Protein AF-A0A090TH23-F1 (afdb_monomer)

pLDDT: mean 75.96, std 15.36, range [31.02, 95.5]

Radius of gyration: 25.18 Å; Cα contacts (8 Å, |Δi|>4): 62; chains: 1; bounding box: 43×57×83 Å

Secondary structure (DSSP, 8-state):
--HHHHHHHHHHHH-SSHHHHHHHHHHHS-HHHHHHHHHHIIIIIIHHHHHHHHHHHHTTS--HHHHHHHHH-HHHHHHHHHHHHHHHHHHHHHHHHHHHHHHHHHHHHHH-----HHHHHHHHHHHHHHHHHTTHHHHHHHHHHHHHHHHHHHHHHHHHHHHHHHHHHHHHHHHHHS----

Mean predicted aligned error: 13.99 Å

Structure (mmCIF, N/CA/C/O backbone):
data_AF-A0A090TH23-F1
#
_entry.id   AF-A0A090TH23-F1
#
loop_
_atom_site.group_PDB
_atom_site.id
_atom_site.type_symbol
_atom_site.label_atom_id
_atom_site.label_alt_id
_atom_site.label_comp_id
_atom_site.label_asym_id
_atom_site.label_entity_id
_atom_site.label_seq_id
_atom_site.pdbx_PDB_ins_code
_atom_site.Cartn_x
_atom_site.Cartn_y
_atom_site.Cartn_z
_atom_site.occupancy
_atom_site.B_iso_or_equiv
_atom_site.auth_seq_id
_atom_site.auth_comp_id
_atom_site.auth_asym_id
_atom_site.auth_atom_id
_atom_site.pdbx_PDB_model_num
ATOM 1 N N . MET A 1 1 ? -20.083 17.240 3.457 1.00 60.38 1 MET A N 1
ATOM 2 C CA . MET A 1 1 ? -19.482 16.811 2.169 1.00 60.38 1 MET A CA 1
ATOM 3 C C . MET A 1 1 ? -20.478 15.935 1.423 1.00 60.38 1 MET A C 1
ATOM 5 O O . MET A 1 1 ? -21.199 15.198 2.075 1.00 60.38 1 MET A O 1
ATOM 9 N N . SER A 1 2 ? -20.534 16.001 0.088 1.00 85.69 2 SER A N 1
ATOM 10 C CA . SER A 1 2 ? -21.378 15.084 -0.699 1.00 85.69 2 SER A CA 1
ATOM 11 C C . SER A 1 2 ? -20.897 13.641 -0.528 1.00 85.69 2 SER A C 1
ATOM 13 O O . SER A 1 2 ? -19.706 13.377 -0.691 1.00 85.69 2 SER A O 1
ATOM 15 N N . THR A 1 3 ? -21.820 12.717 -0.259 1.00 84.50 3 THR A N 1
ATOM 16 C CA . THR A 1 3 ? -21.566 11.282 -0.048 1.00 84.50 3 THR A CA 1
ATOM 17 C C . THR A 1 3 ? -20.720 10.665 -1.167 1.00 84.50 3 THR A C 1
ATOM 19 O O . THR A 1 3 ? -19.812 9.884 -0.907 1.00 84.50 3 THR A O 1
ATOM 22 N N . LYS A 1 4 ? -20.920 11.103 -2.417 1.00 83.19 4 LYS A N 1
ATOM 23 C CA . LYS A 1 4 ? -20.149 10.634 -3.582 1.00 83.19 4 LYS A CA 1
ATOM 24 C C . LYS A 1 4 ? -18.662 11.000 -3.511 1.00 83.19 4 LYS A C 1
ATOM 26 O O . LYS A 1 4 ? -17.822 10.207 -3.916 1.00 83.19 4 LYS A O 1
ATOM 31 N N . LYS A 1 5 ? -18.322 12.181 -2.977 1.00 79.94 5 LYS A N 1
ATOM 32 C CA . LYS A 1 5 ? -16.919 12.598 -2.808 1.00 79.94 5 LYS A CA 1
ATOM 33 C C . LYS A 1 5 ? -16.219 11.782 -1.720 1.00 79.94 5 LYS A C 1
ATOM 35 O O . LYS A 1 5 ? -15.045 11.482 -1.871 1.00 79.94 5 LYS A O 1
ATOM 40 N N . VAL A 1 6 ? -16.939 11.399 -0.662 1.00 84.75 6 VAL A N 1
ATOM 41 C CA . VAL A 1 6 ? -16.385 10.597 0.444 1.00 84.75 6 VAL A CA 1
ATOM 42 C C . VAL A 1 6 ? -16.009 9.193 -0.033 1.00 84.75 6 VAL A C 1
ATOM 44 O O . VAL A 1 6 ? -14.879 8.766 0.185 1.00 84.75 6 VAL A O 1
ATOM 47 N N . TYR A 1 7 ? -16.903 8.524 -0.768 1.00 84.38 7 TYR A N 1
ATOM 48 C CA . TYR A 1 7 ? -16.605 7.212 -1.354 1.00 84.38 7 TYR A CA 1
ATOM 49 C C . TYR A 1 7 ? -15.433 7.258 -2.337 1.00 84.38 7 TYR A C 1
ATOM 51 O O . TYR A 1 7 ? -14.588 6.369 -2.331 1.00 84.38 7 TYR A O 1
ATOM 59 N N . LEU A 1 8 ? -15.338 8.310 -3.155 1.00 80.62 8 LEU A N 1
ATOM 60 C CA . LEU A 1 8 ? -14.253 8.442 -4.127 1.00 80.62 8 LEU A CA 1
ATOM 61 C C . LEU A 1 8 ? -12.884 8.614 -3.449 1.00 80.62 8 LEU A C 1
ATOM 63 O O . LEU A 1 8 ? -11.903 8.035 -3.901 1.00 80.62 8 LEU A O 1
ATOM 67 N N . VAL A 1 9 ? -12.827 9.346 -2.332 1.00 81.06 9 VAL A N 1
ATOM 68 C CA . VAL A 1 9 ? -11.600 9.487 -1.530 1.00 81.06 9 VAL A CA 1
ATOM 69 C C . VAL A 1 9 ? -11.217 8.165 -0.854 1.00 81.06 9 VAL A C 1
ATOM 71 O O . VAL A 1 9 ? -10.045 7.803 -0.861 1.00 81.06 9 VAL A O 1
ATOM 74 N N . GLN A 1 10 ? -12.182 7.409 -0.319 1.00 82.94 10 GLN A N 1
ATOM 75 C CA . GLN A 1 10 ? -11.918 6.091 0.278 1.00 82.94 10 GLN A CA 1
ATOM 76 C C . GLN A 1 10 ? -11.394 5.082 -0.751 1.00 82.94 10 GLN A C 1
ATOM 78 O O . GLN A 1 10 ? -10.427 4.374 -0.477 1.00 82.94 10 GLN A O 1
ATOM 83 N N . LEU A 1 11 ? -11.987 5.056 -1.948 1.00 79.00 11 LEU A N 1
ATOM 84 C CA . LEU A 1 11 ? -11.533 4.190 -3.036 1.00 79.00 11 LEU A CA 1
ATOM 85 C C . LEU A 1 11 ? -10.148 4.588 -3.551 1.00 79.00 11 LEU A C 1
ATOM 87 O O . LEU A 1 11 ? -9.356 3.718 -3.887 1.00 79.00 11 LEU A O 1
ATOM 91 N N . LEU A 1 12 ? -9.812 5.878 -3.568 1.00 80.44 12 LEU A N 1
ATOM 92 C CA . LEU A 1 12 ? -8.464 6.315 -3.931 1.00 80.44 12 LEU A CA 1
ATOM 93 C C . LEU A 1 12 ? -7.419 5.868 -2.897 1.00 80.44 12 LEU A C 1
ATOM 95 O O . LEU A 1 12 ? -6.304 5.524 -3.268 1.00 80.44 12 LEU A O 1
ATOM 99 N N . ASN A 1 13 ? -7.787 5.825 -1.614 1.00 80.19 13 ASN A N 1
ATOM 100 C CA . ASN A 1 13 ? -6.883 5.405 -0.543 1.00 80.19 13 ASN A CA 1
ATOM 101 C C . ASN A 1 13 ? -6.631 3.883 -0.519 1.00 80.19 13 ASN A C 1
ATOM 103 O O . ASN A 1 13 ? -5.616 3.448 0.016 1.00 80.19 13 ASN A O 1
ATOM 107 N N . ILE A 1 14 ? -7.529 3.075 -1.103 1.00 79.12 14 ILE A N 1
ATOM 108 C CA . ILE A 1 14 ? -7.308 1.631 -1.318 1.00 79.12 14 ILE A CA 1
ATOM 109 C C . ILE A 1 14 ? -6.680 1.337 -2.692 1.00 79.12 14 ILE A C 1
ATOM 111 O O . ILE A 1 14 ? -6.002 0.323 -2.869 1.00 79.12 14 ILE A O 1
ATOM 115 N N . ALA A 1 15 ? -6.878 2.226 -3.673 1.00 74.00 15 ALA A N 1
ATOM 116 C CA . ALA A 1 15 ? -6.326 2.121 -5.019 1.00 74.00 15 ALA A CA 1
ATOM 117 C C . ALA A 1 15 ? -4.826 2.461 -5.036 1.00 74.00 15 ALA A C 1
ATOM 119 O O . ALA A 1 15 ? -4.409 3.554 -5.404 1.00 74.00 15 ALA A O 1
ATOM 120 N N . GLY A 1 16 ? -4.011 1.491 -4.622 1.00 73.19 16 GLY A N 1
ATOM 121 C CA . GLY A 1 16 ? -2.557 1.531 -4.743 1.00 73.19 16 GLY A CA 1
ATOM 122 C C . GLY A 1 16 ? -2.024 0.687 -5.902 1.00 73.19 16 GLY A C 1
ATOM 123 O O . GLY A 1 16 ? -2.660 0.500 -6.933 1.00 73.19 16 GLY A O 1
ATOM 124 N N . VAL A 1 17 ? -0.853 0.094 -5.686 1.00 77.81 17 VAL A N 1
ATOM 125 C CA . VAL A 1 17 ? -0.237 -0.931 -6.553 1.00 77.81 17 VAL A CA 1
ATOM 126 C C . VAL A 1 17 ? -1.147 -2.174 -6.706 1.00 77.81 17 VAL A C 1
ATOM 128 O O . VAL A 1 17 ? -1.070 -2.893 -7.699 1.00 77.81 17 VAL A O 1
ATOM 131 N N . GLY A 1 18 ? -2.068 -2.401 -5.762 1.00 78.31 18 GLY A N 1
ATOM 132 C CA . GLY A 1 18 ? -2.934 -3.585 -5.684 1.00 78.31 18 GLY A CA 1
ATOM 133 C C . GLY A 1 18 ? -3.752 -3.892 -6.949 1.00 78.31 18 GLY A C 1
ATOM 134 O O . GLY A 1 18 ? -3.558 -4.962 -7.523 1.00 78.31 18 GLY A O 1
ATOM 135 N N . PRO A 1 19 ? -4.631 -2.992 -7.435 1.00 81.31 19 PRO A N 1
ATOM 136 C CA . PRO A 1 19 ? -5.457 -3.254 -8.619 1.00 81.31 19 PRO A CA 1
ATOM 137 C C . PRO A 1 19 ? -4.679 -3.466 -9.925 1.00 81.31 19 PRO A C 1
ATOM 139 O O . PRO A 1 19 ? -5.221 -4.054 -10.855 1.00 81.31 19 PRO A O 1
ATOM 142 N N . ILE A 1 20 ? -3.429 -2.998 -10.006 1.00 83.56 20 ILE A N 1
ATOM 143 C CA . ILE A 1 20 ? -2.577 -3.167 -11.192 1.00 83.56 20 ILE A CA 1
ATOM 144 C C . ILE A 1 20 ? -1.807 -4.487 -11.104 1.00 83.56 20 ILE A C 1
ATOM 146 O O . ILE A 1 20 ? -1.881 -5.316 -12.006 1.00 83.56 20 ILE A O 1
ATOM 150 N N . PHE A 1 21 ? -1.084 -4.710 -10.007 1.00 81.56 21 PHE A N 1
ATOM 151 C CA . PHE A 1 21 ? -0.215 -5.879 -9.871 1.00 81.56 21 PHE A CA 1
ATOM 152 C C . PHE A 1 21 ? -0.988 -7.155 -9.528 1.00 81.56 21 PHE A C 1
ATOM 154 O O . PHE A 1 21 ? -0.546 -8.23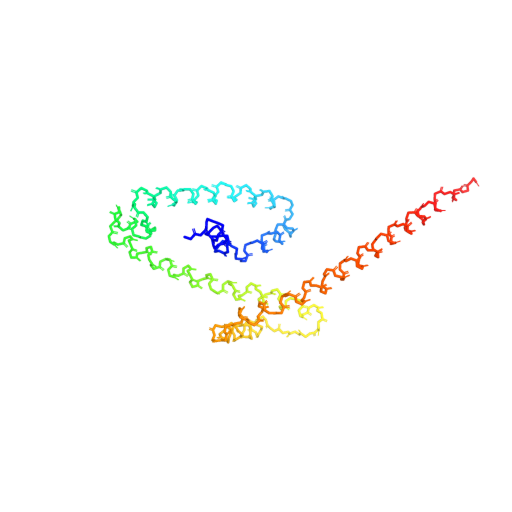8 -9.895 1.00 81.56 21 PHE A O 1
ATOM 161 N N . GLY A 1 22 ? -2.156 -7.053 -8.889 1.00 82.38 22 GLY A N 1
ATOM 162 C CA . GLY A 1 22 ? -3.003 -8.199 -8.551 1.00 82.38 22 GLY A CA 1
ATOM 163 C C . GLY A 1 22 ? -3.394 -9.036 -9.777 1.00 82.38 22 GLY A C 1
ATOM 164 O O . GLY A 1 22 ? -3.062 -10.220 -9.814 1.00 82.38 22 GLY A O 1
ATOM 165 N N . PRO A 1 23 ? -4.026 -8.446 -10.813 1.00 85.00 23 PRO A N 1
ATOM 166 C CA . PRO A 1 23 ? -4.376 -9.170 -12.035 1.00 85.00 23 PRO A CA 1
ATOM 167 C C . PRO A 1 23 ? -3.163 -9.656 -12.835 1.00 85.00 23 PRO A C 1
ATOM 169 O O . PRO A 1 23 ? -3.213 -10.743 -13.401 1.00 85.00 23 PRO A O 1
ATOM 172 N N . ILE A 1 24 ? -2.068 -8.886 -12.867 1.00 85.06 24 ILE A N 1
ATOM 173 C CA . ILE A 1 24 ? -0.839 -9.262 -13.589 1.00 85.06 24 ILE A CA 1
ATOM 174 C C . ILE A 1 24 ? -0.207 -10.504 -12.952 1.00 85.06 24 ILE A C 1
ATOM 176 O O . ILE A 1 24 ? 0.102 -11.468 -13.648 1.00 85.06 24 ILE A O 1
ATOM 180 N N . MET A 1 25 ? -0.078 -10.517 -11.623 1.00 80.44 25 MET A N 1
ATOM 181 C CA . MET A 1 25 ? 0.422 -11.679 -10.889 1.00 80.44 25 MET A CA 1
ATOM 182 C C . MET A 1 25 ? -0.559 -12.852 -11.002 1.00 80.44 25 MET A C 1
ATOM 184 O O . MET A 1 25 ? -0.142 -13.980 -11.243 1.00 80.44 25 MET A O 1
ATOM 188 N N . GLY A 1 26 ? -1.867 -12.600 -10.926 1.00 83.62 26 GLY A N 1
ATOM 189 C CA . GLY A 1 26 ? -2.888 -13.624 -11.153 1.00 83.62 26 GLY A CA 1
ATOM 190 C C . GLY A 1 26 ? -2.803 -14.271 -12.542 1.00 83.62 26 GLY A C 1
ATOM 191 O O . GLY A 1 26 ? -2.972 -15.481 -12.659 1.00 83.62 26 GLY A O 1
ATOM 192 N N . ALA A 1 27 ? -2.486 -13.499 -13.585 1.00 85.12 27 ALA A N 1
ATOM 193 C CA . ALA A 1 27 ? -2.269 -14.019 -14.933 1.00 85.12 27 ALA A CA 1
ATOM 194 C C . ALA A 1 27 ? -0.967 -14.833 -15.046 1.00 85.12 27 ALA A C 1
ATOM 196 O O . ALA A 1 27 ? -0.954 -15.857 -15.726 1.00 85.12 27 ALA A O 1
ATOM 197 N N . LEU A 1 28 ? 0.102 -14.416 -14.355 1.00 84.88 28 LEU A N 1
ATOM 198 C CA . LEU A 1 28 ? 1.402 -15.099 -14.363 1.00 84.88 28 LEU A CA 1
ATOM 199 C C . LEU A 1 28 ? 1.359 -16.469 -13.659 1.00 84.88 28 LEU A C 1
ATOM 201 O O . LEU A 1 28 ? 1.941 -17.433 -14.148 1.00 84.88 28 LEU A O 1
ATOM 205 N N . TYR A 1 29 ? 0.662 -16.568 -12.521 1.00 83.88 29 TYR A N 1
ATOM 206 C CA . TYR A 1 29 ? 0.588 -17.791 -11.700 1.00 83.88 29 TYR A CA 1
ATOM 207 C C . TYR A 1 29 ? -0.610 -18.700 -12.035 1.00 83.88 29 TYR A C 1
ATOM 209 O O . TYR A 1 29 ? -0.826 -19.720 -11.377 1.00 83.88 29 TYR A O 1
ATOM 217 N N . GLY A 1 30 ? -1.382 -18.360 -13.071 1.00 86.00 30 GLY A N 1
ATOM 218 C CA . GLY A 1 30 ? -2.486 -19.174 -13.579 1.00 86.00 30 GLY A CA 1
ATOM 219 C C . GLY A 1 30 ? -3.818 -19.029 -12.817 1.00 86.00 30 GLY A C 1
ATOM 220 O O . GLY A 1 30 ? -3.940 -18.277 -11.847 1.00 86.00 30 GLY A O 1
ATOM 221 N N . PRO A 1 31 ? -4.867 -19.763 -13.240 1.00 84.69 31 PRO A N 1
ATOM 222 C CA . PRO A 1 31 ? -6.248 -19.547 -12.786 1.00 84.69 31 PRO A CA 1
ATOM 223 C C . PRO A 1 31 ? -6.476 -19.817 -11.290 1.00 84.69 31 PRO A C 1
ATOM 225 O O . PRO A 1 31 ? -7.368 -19.218 -10.688 1.00 84.69 31 PRO A O 1
ATOM 228 N N . ALA A 1 32 ? -5.654 -20.667 -10.668 1.00 86.38 32 ALA A N 1
ATOM 229 C CA . ALA A 1 32 ? -5.716 -20.926 -9.231 1.00 86.38 32 ALA A CA 1
ATOM 230 C C . ALA A 1 32 ? -5.388 -19.670 -8.399 1.00 86.38 32 ALA A C 1
ATOM 232 O O . ALA A 1 32 ? -6.046 -19.410 -7.392 1.00 86.38 32 ALA A O 1
ATOM 233 N N . ALA A 1 33 ? -4.430 -18.851 -8.851 1.00 84.75 33 ALA A N 1
ATOM 234 C CA . ALA A 1 33 ? -4.062 -17.607 -8.179 1.00 84.75 33 ALA A CA 1
ATOM 235 C C . ALA A 1 33 ? -5.178 -16.554 -8.273 1.00 84.75 33 ALA A C 1
ATOM 237 O O . ALA A 1 33 ? -5.467 -15.875 -7.291 1.00 84.75 33 ALA A O 1
ATOM 238 N N . MET A 1 34 ? -5.864 -16.462 -9.416 1.00 82.00 34 MET A N 1
ATOM 239 C CA . MET A 1 34 ? -7.002 -15.549 -9.595 1.00 82.00 34 MET A CA 1
ATOM 240 C C . MET A 1 34 ? -8.181 -15.894 -8.676 1.00 82.00 34 MET A C 1
ATOM 242 O O . MET A 1 34 ? -8.753 -15.003 -8.050 1.00 82.00 34 MET A O 1
ATOM 246 N N . LEU A 1 35 ? -8.513 -17.182 -8.538 1.00 88.06 35 LEU A N 1
ATOM 247 C CA . LEU A 1 35 ? -9.544 -17.642 -7.600 1.00 88.06 35 LEU A CA 1
ATOM 248 C C . LEU A 1 35 ? -9.167 -17.329 -6.149 1.00 88.06 35 LEU A C 1
ATOM 250 O O . LEU A 1 35 ? -9.995 -16.830 -5.386 1.00 88.06 35 LEU A O 1
ATOM 254 N N . TRP A 1 36 ? -7.907 -17.573 -5.786 1.00 87.06 36 TRP A N 1
ATOM 255 C CA . TRP A 1 36 ? -7.413 -17.297 -4.442 1.00 87.06 36 TRP A CA 1
ATOM 256 C C . TRP A 1 36 ? -7.426 -15.807 -4.101 1.00 87.06 36 TRP A C 1
ATOM 258 O O . TRP A 1 36 ? -7.822 -15.452 -2.996 1.00 87.06 36 TRP A O 1
ATOM 268 N N . ILE A 1 37 ? -7.053 -14.923 -5.032 1.00 86.81 37 ILE A N 1
ATOM 269 C CA . ILE A 1 37 ? -7.100 -13.470 -4.812 1.00 86.81 37 ILE A CA 1
ATOM 270 C C . ILE A 1 37 ? -8.536 -13.023 -4.506 1.00 86.81 37 ILE A C 1
ATOM 272 O O . ILE A 1 37 ? -8.755 -12.302 -3.536 1.00 86.81 37 ILE A O 1
ATOM 276 N N . VAL A 1 38 ? -9.527 -13.490 -5.272 1.00 87.00 38 VAL A N 1
ATOM 277 C CA . VAL A 1 38 ? -10.939 -13.131 -5.048 1.00 87.00 38 VAL A CA 1
ATOM 278 C C . VAL A 1 38 ? -11.431 -13.637 -3.692 1.00 87.00 38 VAL A C 1
ATOM 280 O O . VAL A 1 38 ? -11.994 -12.870 -2.911 1.00 87.00 38 VAL A O 1
ATOM 283 N N . ILE A 1 39 ? -11.181 -14.911 -3.382 1.00 91.12 39 ILE A N 1
ATOM 284 C CA . ILE A 1 39 ? -11.589 -15.524 -2.112 1.00 91.12 39 ILE A CA 1
ATOM 285 C C . ILE A 1 39 ? -10.877 -14.838 -0.934 1.00 91.12 39 ILE A C 1
ATOM 287 O O . ILE A 1 39 ? -11.516 -14.470 0.051 1.00 91.12 39 ILE A O 1
ATOM 291 N N . GLY A 1 40 ? -9.573 -14.590 -1.050 1.00 89.44 40 GLY A N 1
ATOM 292 C CA . GLY A 1 40 ? -8.762 -13.916 -0.040 1.00 89.44 40 GLY A CA 1
ATOM 293 C C . GLY A 1 40 ? -9.227 -12.486 0.239 1.00 89.44 40 GLY A C 1
ATOM 294 O O . GLY A 1 40 ? -9.335 -12.097 1.400 1.00 89.44 40 GLY A O 1
ATOM 295 N N . CYS A 1 41 ? -9.583 -11.711 -0.788 1.00 87.50 41 CYS A N 1
ATOM 296 C CA . CYS A 1 41 ? -10.126 -10.363 -0.606 1.00 87.50 41 CYS A CA 1
ATOM 297 C C . CYS A 1 41 ? -11.469 -10.363 0.143 1.00 87.50 41 CYS A C 1
ATOM 299 O O . CYS A 1 41 ? -11.711 -9.469 0.955 1.00 87.50 41 CYS A O 1
ATOM 301 N N . ILE A 1 42 ? -12.322 -11.369 -0.080 1.00 90.06 42 ILE A N 1
ATOM 302 C CA . ILE A 1 42 ? -13.605 -11.498 0.625 1.00 90.06 42 ILE A CA 1
ATOM 303 C C . ILE A 1 42 ? -13.374 -11.872 2.092 1.00 90.06 42 ILE A C 1
ATOM 305 O O . ILE A 1 42 ? -13.872 -11.195 2.987 1.00 90.06 42 ILE A O 1
ATOM 309 N N . PHE A 1 43 ? -12.608 -12.932 2.358 1.00 92.25 43 PHE A N 1
ATOM 310 C CA . PHE A 1 43 ? -12.481 -13.461 3.717 1.00 92.25 43 PHE A CA 1
ATOM 311 C C . PHE A 1 43 ? -11.476 -12.709 4.586 1.00 92.25 43 PHE A C 1
ATOM 313 O O . PHE A 1 43 ? -11.738 -12.524 5.767 1.00 92.25 43 PHE A O 1
ATOM 320 N N . ALA A 1 44 ? -10.338 -12.273 4.045 1.00 89.38 44 ALA A N 1
ATOM 321 C CA . ALA A 1 44 ? -9.340 -11.538 4.820 1.00 89.38 44 ALA A CA 1
ATOM 322 C C . ALA A 1 44 ? -9.599 -10.027 4.776 1.00 89.38 44 ALA A C 1
ATOM 324 O O . ALA A 1 44 ? -9.581 -9.372 5.814 1.00 89.38 44 ALA A O 1
ATOM 325 N N . GLY A 1 45 ? -9.881 -9.479 3.590 1.00 88.38 45 GLY A N 1
ATOM 326 C CA . GLY A 1 45 ? -10.075 -8.039 3.395 1.00 88.38 45 GLY A CA 1
ATOM 327 C C . GLY A 1 45 ? -11.382 -7.528 3.995 1.00 88.38 45 GLY A C 1
ATOM 328 O O . GLY A 1 45 ? -11.366 -6.716 4.919 1.00 88.38 45 GLY A O 1
ATOM 329 N N . ALA A 1 46 ? -12.523 -8.035 3.517 1.00 88.56 46 ALA A N 1
ATOM 330 C CA . ALA A 1 46 ? -13.826 -7.520 3.947 1.00 88.56 46 ALA A CA 1
ATOM 331 C C . ALA A 1 46 ? -14.069 -7.718 5.453 1.00 88.56 46 ALA A C 1
ATOM 333 O O . ALA A 1 46 ? -14.635 -6.850 6.116 1.00 88.56 46 ALA A O 1
ATOM 334 N N . VAL A 1 47 ? -13.597 -8.836 6.011 1.00 94.44 47 VAL A N 1
ATOM 335 C CA . VAL A 1 47 ? -13.701 -9.125 7.446 1.00 94.44 47 VAL A CA 1
ATOM 336 C C . VAL A 1 47 ? -12.813 -8.188 8.271 1.00 94.44 47 VAL A C 1
ATOM 338 O O . VAL A 1 47 ? -13.276 -7.648 9.275 1.00 94.44 47 VAL A O 1
ATOM 341 N N . HIS A 1 48 ? -11.569 -7.938 7.850 1.00 91.00 48 HIS A N 1
ATOM 342 C CA . HIS A 1 48 ? -10.665 -7.015 8.543 1.00 91.00 48 HIS A CA 1
ATOM 343 C C . HIS A 1 48 ? -11.187 -5.567 8.540 1.00 91.00 48 HIS A C 1
ATOM 345 O O . HIS A 1 48 ? -11.146 -4.892 9.576 1.00 91.00 48 HIS A O 1
ATOM 351 N N . ASP A 1 49 ? -11.739 -5.109 7.415 1.00 90.19 49 ASP A N 1
ATOM 352 C CA . ASP A 1 49 ? -12.341 -3.777 7.291 1.00 90.19 49 ASP A CA 1
ATOM 353 C C . ASP A 1 49 ? -13.624 -3.655 8.122 1.00 90.19 49 ASP A C 1
ATOM 355 O O . ASP A 1 49 ? -13.830 -2.646 8.804 1.00 90.19 49 ASP A O 1
ATOM 359 N N . TYR A 1 50 ? -14.455 -4.704 8.148 1.00 91.06 50 TYR A N 1
ATOM 360 C CA . TYR A 1 50 ? -15.640 -4.756 9.003 1.00 91.06 50 TYR A CA 1
ATOM 361 C C . TYR A 1 50 ? -15.272 -4.704 10.491 1.00 91.06 50 TYR A C 1
ATOM 363 O O . TYR A 1 50 ? -15.856 -3.918 11.241 1.00 91.06 50 TYR A O 1
ATOM 371 N N . PHE A 1 51 ? -14.278 -5.485 10.929 1.00 90.19 51 PHE A N 1
ATOM 372 C CA . PHE A 1 51 ? -13.819 -5.467 12.319 1.00 90.19 51 PHE A CA 1
ATOM 373 C C . PHE A 1 51 ? -13.249 -4.107 12.716 1.00 90.19 51 PHE A C 1
ATOM 375 O O . PHE A 1 51 ? -13.638 -3.562 13.751 1.00 90.19 51 PHE A O 1
ATOM 382 N N . SER A 1 52 ? -12.378 -3.531 11.886 1.00 88.94 52 SER A N 1
ATOM 383 C CA . SER A 1 52 ? -11.775 -2.219 12.138 1.00 88.94 52 SER A CA 1
ATOM 384 C C . SER A 1 52 ? -12.832 -1.110 12.186 1.00 88.94 52 SER A C 1
ATOM 386 O O . SER A 1 52 ? -12.805 -0.260 13.081 1.00 88.94 52 SER A O 1
ATOM 388 N N . GLY A 1 53 ? -13.817 -1.154 11.285 1.00 89.31 53 GLY A N 1
ATOM 389 C CA . GLY A 1 53 ? -14.944 -0.223 11.268 1.00 89.31 53 GLY A CA 1
ATOM 390 C C . GLY A 1 53 ? -15.839 -0.356 12.501 1.00 89.31 53 GLY A C 1
ATOM 391 O O . GLY A 1 53 ? -16.121 0.638 13.172 1.00 89.31 53 GLY A O 1
ATOM 392 N N . MET A 1 54 ? -16.238 -1.580 12.857 1.00 91.50 54 MET A N 1
ATOM 393 C CA . MET A 1 54 ? -17.115 -1.828 14.005 1.00 91.50 54 MET A CA 1
ATOM 394 C C . MET A 1 54 ? -16.439 -1.468 15.336 1.00 91.50 54 MET A C 1
ATOM 396 O O . MET A 1 54 ? -17.081 -0.912 16.231 1.00 91.50 54 MET A O 1
ATOM 400 N N . LEU A 1 55 ? -15.133 -1.731 15.464 1.00 90.69 55 LEU A N 1
ATOM 401 C CA . LEU A 1 55 ? -14.328 -1.306 16.612 1.00 90.69 55 LEU A CA 1
ATOM 402 C C . LEU A 1 55 ? -14.244 0.217 16.717 1.00 90.69 55 LEU A C 1
ATOM 404 O O . LEU A 1 55 ? -14.374 0.753 17.820 1.00 90.69 55 LEU A O 1
ATOM 408 N N . SER A 1 56 ? -14.065 0.917 15.593 1.00 90.75 56 SER A N 1
ATOM 409 C CA . SER A 1 56 ? -14.001 2.379 15.576 1.00 90.75 56 SER A CA 1
ATOM 410 C C . SER A 1 56 ? -15.342 3.016 15.948 1.00 90.75 56 SER A C 1
ATOM 412 O O . SER A 1 56 ? -15.379 3.867 16.837 1.00 90.75 56 SER A O 1
ATOM 414 N N . VAL A 1 57 ? -16.461 2.546 15.382 1.00 91.12 57 VAL A N 1
ATOM 415 C CA . VAL A 1 57 ? -17.809 3.073 15.679 1.00 91.12 57 VAL A CA 1
ATOM 416 C C . VAL A 1 57 ? -18.173 2.899 17.156 1.00 91.12 57 VAL A C 1
ATOM 418 O O . VAL A 1 57 ? -18.653 3.840 17.786 1.00 91.12 57 VAL A O 1
ATOM 421 N N . ARG A 1 58 ? -17.872 1.737 17.750 1.00 90.19 58 ARG A N 1
ATOM 422 C CA . ARG A 1 58 ? -18.111 1.480 19.183 1.00 90.19 58 ARG A CA 1
ATOM 423 C C . ARG A 1 58 ? -17.261 2.349 20.115 1.00 90.19 58 ARG A C 1
ATOM 425 O O . ARG A 1 58 ? -17.624 2.528 21.271 1.00 90.19 58 ARG A O 1
ATOM 432 N N . ASN A 1 59 ? -16.153 2.898 19.619 1.00 89.38 59 ASN A N 1
ATOM 433 C CA . ASN A 1 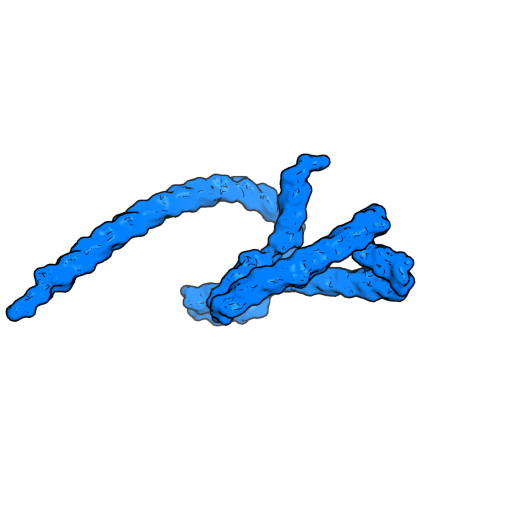59 ? -15.231 3.750 20.371 1.00 89.38 59 ASN A CA 1
ATOM 434 C C . ASN A 1 59 ? -15.316 5.234 19.985 1.00 89.38 59 ASN A C 1
ATOM 436 O O . ASN A 1 59 ? -14.378 5.986 20.247 1.00 89.38 59 ASN A O 1
ATOM 440 N N . GLY A 1 60 ? -16.419 5.667 19.364 1.00 87.50 60 GLY A N 1
ATOM 441 C CA . GLY A 1 60 ? -16.628 7.072 19.002 1.00 87.50 60 GLY A CA 1
ATOM 442 C C . GLY A 1 60 ? -15.743 7.562 17.850 1.00 87.50 60 GLY A C 1
ATOM 443 O O . GLY A 1 60 ? -15.413 8.741 17.797 1.00 87.50 60 GLY A O 1
ATOM 444 N N . GLY A 1 61 ? -15.330 6.668 16.946 1.00 83.06 61 GLY A N 1
ATOM 445 C CA . GLY A 1 61 ? -14.502 6.999 15.782 1.00 83.06 61 GLY A CA 1
ATOM 446 C C . GLY A 1 61 ? -12.998 7.048 16.066 1.00 83.06 61 GLY A C 1
ATOM 447 O O . GLY A 1 61 ? -12.245 7.649 15.302 1.00 83.06 61 GLY A O 1
ATOM 448 N N . ALA A 1 62 ? -12.539 6.448 17.166 1.00 86.62 62 ALA A N 1
ATOM 449 C CA . ALA A 1 62 ? -11.121 6.423 17.509 1.00 86.62 62 ALA A CA 1
ATOM 450 C C . ALA A 1 62 ? -10.284 5.628 16.483 1.00 86.62 62 ALA A C 1
ATOM 452 O O . ALA A 1 62 ? -10.758 4.665 15.873 1.00 86.62 62 ALA A O 1
ATOM 453 N N . SER A 1 63 ? -9.018 6.025 16.309 1.00 86.31 63 SER A N 1
ATOM 454 C CA . SER A 1 63 ? -8.060 5.317 15.451 1.00 86.31 63 SER A CA 1
ATOM 455 C C . SER A 1 63 ? -7.613 3.995 16.082 1.00 86.31 63 SER A C 1
ATOM 457 O O . SER A 1 63 ? -7.548 3.882 17.307 1.00 86.31 63 SER A O 1
ATOM 459 N N . VAL A 1 64 ? -7.256 3.006 15.255 1.00 86.31 64 VAL A N 1
ATOM 460 C CA . VAL A 1 64 ? -6.852 1.659 15.710 1.00 86.31 64 VAL A CA 1
ATOM 461 C C . VAL A 1 64 ? -5.750 1.696 16.790 1.00 86.31 64 VAL A C 1
ATOM 463 O O . VAL A 1 64 ? -5.964 1.096 17.843 1.00 86.31 64 VAL A O 1
ATOM 466 N N . PRO A 1 65 ? -4.661 2.490 16.662 1.00 86.50 65 PRO A N 1
ATOM 467 C CA . PRO A 1 65 ? -3.641 2.596 17.715 1.00 86.50 65 PRO A CA 1
ATOM 468 C C . PRO A 1 65 ? -4.175 3.174 19.031 1.00 86.50 65 PRO A C 1
ATOM 470 O O . PRO A 1 65 ? -3.737 2.793 20.117 1.00 86.50 65 PRO A O 1
ATOM 473 N N . THR A 1 66 ? -5.149 4.083 18.952 1.00 85.44 66 THR A N 1
ATOM 474 C CA . THR A 1 66 ? -5.779 4.706 20.124 1.00 85.44 66 THR A CA 1
ATOM 475 C C . THR A 1 66 ? -6.713 3.728 20.833 1.00 85.44 66 THR A C 1
ATOM 477 O O . THR A 1 66 ? -6.720 3.677 22.062 1.00 85.44 66 THR A O 1
ATOM 480 N N . ILE A 1 67 ? -7.453 2.915 20.072 1.00 88.38 67 ILE A N 1
ATOM 481 C CA . ILE A 1 67 ? -8.313 1.849 20.602 1.00 88.38 67 ILE A CA 1
ATOM 482 C C . ILE A 1 67 ? -7.454 0.799 21.306 1.00 88.38 67 ILE A C 1
ATOM 484 O O . ILE A 1 67 ? -7.714 0.474 22.463 1.00 88.38 67 ILE A O 1
ATOM 488 N N . THR A 1 68 ? -6.380 0.332 20.668 1.00 86.12 68 THR A N 1
ATOM 489 C CA . THR A 1 68 ? -5.452 -0.624 21.284 1.00 86.12 68 THR A CA 1
ATOM 490 C C . THR A 1 68 ? -4.820 -0.061 22.553 1.00 86.12 68 THR A C 1
ATOM 492 O O . THR A 1 68 ? -4.726 -0.772 23.547 1.00 86.12 68 THR A O 1
ATOM 495 N N . GLY A 1 69 ? -4.472 1.228 22.583 1.00 86.25 69 GLY A N 1
ATOM 496 C CA . GLY A 1 69 ? -3.973 1.869 23.799 1.00 86.25 69 GLY A CA 1
ATOM 497 C C . GLY A 1 69 ? -4.982 1.943 24.945 1.00 86.25 69 GLY A C 1
ATOM 498 O O . GLY A 1 69 ? -4.598 1.845 26.108 1.00 86.25 69 GLY A O 1
ATOM 499 N N . ARG A 1 70 ? -6.273 2.091 24.628 1.00 85.12 70 ARG A N 1
ATOM 500 C CA . ARG A 1 70 ? -7.350 2.186 25.623 1.00 85.12 70 ARG A CA 1
ATOM 501 C C . ARG A 1 70 ? -7.662 0.841 26.281 1.00 85.12 70 ARG A C 1
ATOM 503 O O . ARG A 1 70 ? -7.951 0.820 27.471 1.00 85.12 70 ARG A O 1
ATOM 510 N N . TYR A 1 71 ? -7.600 -0.254 25.521 1.00 86.50 71 TYR A N 1
ATOM 511 C CA . TYR A 1 71 ? -7.939 -1.597 26.013 1.00 86.50 71 TYR A CA 1
ATOM 512 C C . TYR A 1 71 ? -6.729 -2.433 26.450 1.00 86.50 71 TYR A C 1
ATOM 514 O O . TYR A 1 71 ? -6.869 -3.278 27.326 1.00 86.50 71 TYR A O 1
ATOM 522 N N . LEU A 1 72 ? -5.553 -2.212 25.856 1.00 86.25 72 LEU A N 1
ATOM 523 C CA . LEU A 1 72 ? -4.350 -3.031 26.061 1.00 86.25 72 LEU A CA 1
ATOM 524 C C . LEU A 1 72 ? -3.221 -2.272 26.790 1.00 86.25 72 LEU A C 1
ATOM 526 O O . LEU A 1 72 ? -2.174 -2.841 27.088 1.00 86.25 72 LEU A O 1
ATOM 530 N N . GLY A 1 73 ? -3.438 -0.990 27.103 1.00 89.94 73 GLY A N 1
ATOM 531 C CA . GLY A 1 73 ? -2.517 -0.147 27.862 1.00 89.94 73 GLY A CA 1
ATOM 532 C C . GLY A 1 73 ? -1.514 0.635 27.008 1.00 89.94 73 GLY A C 1
ATOM 533 O O . GLY A 1 73 ? -1.413 0.493 25.786 1.00 89.94 73 GLY A O 1
ATOM 534 N N . ASN A 1 74 ? -0.738 1.496 27.672 1.00 87.81 74 ASN A N 1
ATOM 535 C CA . ASN A 1 74 ? 0.123 2.472 26.997 1.00 87.81 74 ASN A CA 1
ATOM 536 C C . ASN A 1 74 ? 1.298 1.822 26.233 1.00 87.81 74 ASN A C 1
ATOM 538 O O . ASN A 1 74 ? 1.717 2.340 25.202 1.00 87.81 74 ASN A O 1
ATOM 542 N N . GLY A 1 75 ? 1.793 0.661 26.683 1.00 89.38 75 GLY A N 1
ATOM 543 C CA . GLY A 1 75 ? 2.859 -0.079 25.991 1.00 89.38 75 GLY A CA 1
ATOM 544 C C . GLY A 1 75 ? 2.438 -0.569 24.600 1.00 89.38 75 GLY A C 1
ATOM 545 O O . GLY A 1 75 ? 3.127 -0.316 23.611 1.00 89.38 75 GLY A O 1
ATOM 546 N N . ALA A 1 76 ? 1.255 -1.180 24.497 1.00 88.31 76 ALA A N 1
ATOM 547 C CA . ALA A 1 76 ? 0.705 -1.647 23.225 1.00 88.31 76 ALA A CA 1
ATOM 548 C C . ALA A 1 76 ? 0.387 -0.494 22.258 1.00 88.31 76 ALA A C 1
ATOM 550 O O . ALA A 1 76 ? 0.562 -0.633 21.046 1.00 88.31 76 ALA A O 1
ATOM 551 N N . LYS A 1 77 ? -0.019 0.670 22.788 1.00 89.69 77 LYS A N 1
ATOM 552 C CA . LYS A 1 77 ? -0.216 1.898 22.002 1.00 89.69 77 LYS A CA 1
ATOM 553 C C . LYS A 1 77 ? 1.061 2.320 21.280 1.00 89.69 77 LYS A C 1
ATOM 555 O O . LYS A 1 77 ? 1.031 2.586 20.081 1.00 89.69 77 LYS A O 1
ATOM 560 N N . HIS A 1 78 ? 2.176 2.398 22.009 1.00 90.69 78 HIS A N 1
ATOM 561 C CA . HIS A 1 78 ? 3.456 2.819 21.441 1.00 90.69 78 HIS A CA 1
ATOM 562 C C . HIS A 1 78 ? 3.978 1.808 20.420 1.00 90.69 78 HIS A C 1
ATOM 564 O O . HIS A 1 78 ? 4.401 2.219 19.341 1.00 90.69 78 HIS A O 1
ATOM 570 N N . PHE A 1 79 ? 3.857 0.507 20.704 1.00 93.31 79 PHE A N 1
ATOM 571 C CA . PHE A 1 79 ? 4.198 -0.544 19.744 1.00 93.31 79 PHE A CA 1
ATOM 572 C C . PHE A 1 79 ? 3.403 -0.406 18.438 1.00 93.31 79 PHE A C 1
ATOM 574 O O . PHE A 1 79 ? 3.989 -0.368 17.358 1.00 93.31 79 PHE A O 1
ATOM 581 N N . MET A 1 80 ? 2.079 -0.250 18.528 1.00 91.44 80 MET A N 1
ATOM 582 C CA . MET A 1 80 ? 1.227 -0.124 17.345 1.00 91.44 80 MET A CA 1
ATOM 583 C C . MET A 1 80 ? 1.504 1.158 16.550 1.00 91.44 80 MET A C 1
ATOM 585 O O . MET A 1 80 ? 1.441 1.143 15.324 1.00 91.44 80 MET A O 1
ATOM 589 N N . ASN A 1 81 ? 1.849 2.258 17.223 1.00 91.06 81 ASN A N 1
ATOM 590 C CA . ASN A 1 81 ? 2.194 3.507 16.547 1.00 91.06 81 ASN A CA 1
ATOM 591 C C . ASN A 1 81 ? 3.531 3.402 15.791 1.00 91.06 81 ASN A C 1
ATOM 593 O O . ASN A 1 81 ? 3.627 3.852 14.653 1.00 91.06 81 ASN A O 1
ATOM 597 N N . ILE A 1 82 ? 4.542 2.758 16.388 1.00 94.25 82 ILE A N 1
ATOM 598 C CA . ILE A 1 82 ? 5.824 2.485 15.716 1.00 94.25 82 ILE A CA 1
ATOM 599 C C . ILE A 1 82 ? 5.599 1.559 14.518 1.00 94.25 82 ILE A C 1
ATOM 601 O O . ILE A 1 82 ? 6.070 1.848 13.421 1.00 94.25 82 ILE A O 1
ATOM 605 N N . PHE A 1 83 ? 4.826 0.488 14.702 1.00 93.88 83 PHE A N 1
ATOM 606 C CA . PHE A 1 83 ? 4.484 -0.441 13.629 1.00 93.88 83 PHE A CA 1
ATOM 607 C C . PHE A 1 83 ? 3.780 0.261 12.458 1.00 93.88 83 PHE A C 1
ATOM 609 O O . PHE A 1 83 ? 4.149 0.048 11.305 1.00 93.88 83 PHE A O 1
ATOM 616 N N . ALA A 1 84 ? 2.831 1.159 12.740 1.00 91.69 84 ALA A N 1
ATOM 617 C CA . ALA A 1 84 ? 2.152 1.948 11.716 1.00 91.69 84 ALA A CA 1
ATOM 618 C C . ALA A 1 84 ? 3.117 2.866 10.946 1.00 91.69 84 ALA A C 1
ATOM 620 O O . ALA A 1 84 ? 3.043 2.928 9.723 1.00 91.69 84 ALA A O 1
ATOM 621 N N . ILE A 1 85 ? 4.051 3.538 11.629 1.00 94.00 85 ILE A N 1
ATOM 622 C CA . ILE A 1 85 ? 5.060 4.392 10.976 1.00 94.00 85 ILE A CA 1
ATOM 623 C C . ILE A 1 85 ? 5.960 3.565 10.051 1.00 94.00 85 ILE A C 1
ATOM 625 O O . ILE A 1 85 ? 6.204 3.962 8.912 1.00 94.00 85 ILE A O 1
ATOM 629 N N . VAL A 1 86 ? 6.421 2.400 10.512 1.00 95.50 86 VAL A N 1
ATOM 630 C CA . VAL A 1 86 ? 7.258 1.501 9.704 1.00 95.50 86 VAL A CA 1
ATOM 631 C C . VAL A 1 86 ? 6.493 0.993 8.481 1.00 95.50 86 VAL A C 1
ATOM 633 O O . VAL A 1 86 ? 7.038 1.007 7.379 1.00 95.50 86 VAL A O 1
ATOM 636 N N . LEU A 1 87 ? 5.223 0.606 8.639 1.00 91.81 87 LEU A N 1
ATOM 637 C CA . LEU A 1 87 ? 4.375 0.202 7.515 1.00 91.81 87 LEU A CA 1
ATOM 638 C C . LEU A 1 87 ? 4.165 1.337 6.509 1.00 91.81 87 LEU 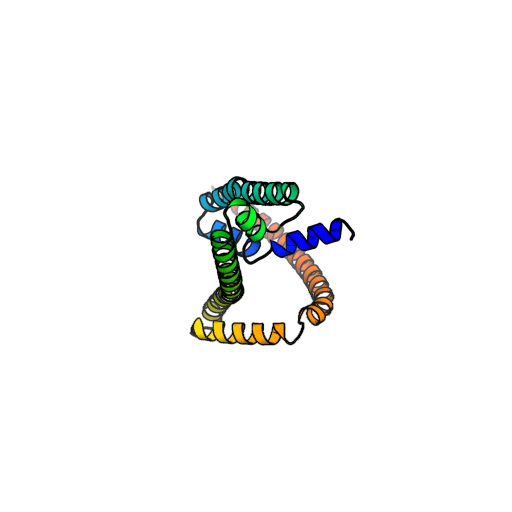A C 1
ATOM 640 O O . LEU A 1 87 ? 4.257 1.101 5.307 1.00 91.81 87 LEU A O 1
ATOM 644 N N . LEU A 1 88 ? 3.927 2.566 6.975 1.00 89.75 88 LEU A N 1
ATOM 645 C CA . LEU A 1 88 ? 3.778 3.732 6.101 1.00 89.75 88 LEU A CA 1
ATOM 646 C C . LEU A 1 88 ? 5.063 4.013 5.307 1.00 89.75 88 LEU A C 1
ATOM 648 O O . LEU A 1 88 ? 4.990 4.321 4.117 1.00 89.75 88 LEU A O 1
ATOM 652 N N . LEU A 1 89 ? 6.234 3.844 5.928 1.00 91.69 89 LEU A N 1
ATOM 653 C CA . LEU A 1 89 ? 7.520 3.962 5.240 1.00 91.69 89 LEU A CA 1
ATOM 654 C C . LEU A 1 89 ? 7.710 2.843 4.206 1.00 91.69 89 LEU A C 1
ATOM 656 O O . LEU A 1 89 ? 8.080 3.122 3.066 1.00 91.69 89 LEU A O 1
ATOM 660 N N . LEU A 1 90 ? 7.415 1.592 4.572 1.00 91.06 90 LEU A N 1
ATOM 661 C CA . LEU A 1 90 ? 7.546 0.433 3.682 1.00 91.06 90 LEU A CA 1
ATOM 662 C C . LEU A 1 90 ? 6.653 0.579 2.446 1.00 91.06 90 LEU A C 1
ATOM 664 O O . LEU A 1 90 ? 7.104 0.342 1.327 1.00 91.06 90 LEU A O 1
ATOM 668 N N . VAL A 1 91 ? 5.413 1.034 2.630 1.00 89.12 91 VAL A N 1
ATOM 669 C CA . VAL A 1 91 ? 4.491 1.322 1.525 1.00 89.12 91 VAL A CA 1
ATOM 670 C C . VAL A 1 91 ? 5.063 2.402 0.603 1.00 89.12 91 VAL A C 1
ATOM 672 O O . VAL A 1 91 ? 5.036 2.226 -0.614 1.00 89.12 91 VAL A O 1
ATOM 675 N N . GLY A 1 92 ? 5.655 3.467 1.155 1.00 87.38 92 GLY A N 1
ATOM 676 C CA . GLY A 1 92 ? 6.334 4.500 0.364 1.00 87.38 92 GLY A CA 1
ATOM 677 C C . GLY A 1 92 ? 7.443 3.940 -0.535 1.00 87.38 92 GLY A C 1
ATOM 678 O O . GLY A 1 92 ? 7.515 4.287 -1.711 1.00 87.38 92 GLY A O 1
ATOM 679 N N . VAL A 1 93 ? 8.257 3.014 -0.021 1.00 88.25 93 VAL A N 1
ATOM 680 C CA . VAL A 1 93 ? 9.311 2.347 -0.807 1.00 88.25 93 VAL A CA 1
ATOM 681 C C . VAL A 1 93 ? 8.718 1.462 -1.907 1.00 88.25 93 VAL A C 1
ATOM 683 O O . VAL A 1 93 ? 9.195 1.499 -3.041 1.00 88.25 93 VAL A O 1
ATOM 686 N N . VAL A 1 94 ? 7.656 0.704 -1.613 1.00 87.69 94 VAL A N 1
ATOM 687 C CA . VAL A 1 94 ? 6.981 -0.171 -2.593 1.00 87.69 94 VAL A CA 1
ATOM 688 C C . VAL A 1 94 ? 6.371 0.629 -3.747 1.00 87.69 94 VAL A C 1
ATOM 690 O O . VAL A 1 94 ? 6.450 0.202 -4.898 1.00 87.69 94 VAL A O 1
ATOM 693 N N . PHE A 1 95 ? 5.810 1.809 -3.474 1.00 85.06 95 PHE A N 1
ATOM 694 C CA . PHE A 1 95 ? 5.271 2.677 -4.525 1.00 85.06 95 PHE A CA 1
ATOM 695 C C . PHE A 1 95 ? 6.341 3.207 -5.487 1.00 85.06 95 PHE A C 1
ATOM 697 O O . PHE A 1 95 ? 6.018 3.478 -6.639 1.00 85.06 95 PHE A O 1
ATOM 704 N N . VAL A 1 96 ? 7.598 3.321 -5.051 1.00 85.62 96 VAL A N 1
ATOM 705 C CA . VAL A 1 96 ? 8.721 3.714 -5.917 1.00 85.62 96 VAL A CA 1
ATOM 706 C C . VAL A 1 96 ? 9.287 2.504 -6.661 1.00 85.62 96 VAL A C 1
ATOM 708 O O . VAL A 1 96 ? 9.550 2.575 -7.862 1.00 85.62 96 VAL A O 1
ATOM 711 N N . SER A 1 97 ? 9.488 1.385 -5.963 1.00 85.38 97 SER A N 1
ATOM 712 C CA . SER A 1 97 ? 10.169 0.218 -6.528 1.00 85.38 97 SER A CA 1
ATOM 713 C C . SER A 1 97 ? 9.311 -0.551 -7.533 1.00 85.38 97 SER A C 1
ATOM 715 O O . SER A 1 97 ? 9.846 -1.064 -8.517 1.00 85.38 97 SER A O 1
ATOM 717 N N . ALA A 1 98 ? 7.989 -0.602 -7.340 1.00 85.56 98 ALA A N 1
ATOM 718 C CA . ALA A 1 98 ? 7.100 -1.374 -8.203 1.00 85.56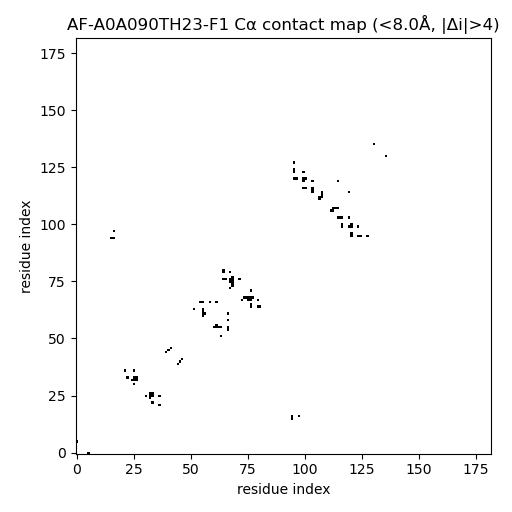 98 ALA A CA 1
ATOM 719 C C . ALA A 1 98 ? 7.020 -0.817 -9.647 1.00 85.56 98 ALA A C 1
ATOM 721 O O . ALA A 1 98 ? 7.239 -1.590 -10.585 1.00 85.56 98 ALA A O 1
ATOM 722 N N . PRO A 1 99 ? 6.807 0.497 -9.884 1.00 82.25 99 PRO A N 1
ATOM 723 C CA . PRO A 1 99 ? 6.889 1.070 -11.231 1.00 82.25 99 PRO A CA 1
ATOM 724 C C . PRO A 1 99 ? 8.304 1.012 -11.816 1.00 82.25 99 PRO A C 1
ATOM 726 O O . PRO A 1 99 ? 8.465 0.756 -13.009 1.00 82.25 99 PRO A O 1
ATOM 729 N N . ALA A 1 100 ? 9.335 1.204 -10.984 1.00 84.19 100 ALA A N 1
ATOM 730 C CA . ALA A 1 100 ? 10.726 1.159 -11.428 1.00 84.19 100 ALA A CA 1
ATOM 731 C C . ALA A 1 100 ? 11.120 -0.213 -11.979 1.00 84.19 100 ALA A C 1
ATOM 733 O O . ALA A 1 100 ? 11.763 -0.295 -13.028 1.00 84.19 100 ALA A O 1
ATOM 734 N N . GLY A 1 101 ? 10.682 -1.289 -11.323 1.00 82.81 101 GLY A N 1
ATOM 735 C CA . GLY A 1 101 ? 10.871 -2.647 -11.819 1.00 82.81 101 GLY A CA 1
ATOM 736 C C . GLY A 1 101 ? 10.204 -2.864 -13.177 1.00 82.81 101 GLY A C 1
ATOM 737 O O . GLY A 1 101 ? 10.837 -3.396 -14.084 1.00 82.81 101 GLY A O 1
ATOM 738 N N . MET A 1 102 ? 8.963 -2.403 -13.360 1.00 82.00 102 MET A N 1
ATOM 739 C CA . MET A 1 102 ? 8.269 -2.556 -14.644 1.00 82.00 102 MET A CA 1
ATOM 740 C C . MET A 1 102 ? 8.963 -1.802 -15.783 1.00 82.00 102 MET A C 1
ATOM 742 O O . MET A 1 102 ? 9.188 -2.377 -16.843 1.00 82.00 102 MET A O 1
ATOM 746 N N . ILE A 1 103 ? 9.352 -0.543 -15.559 1.00 81.88 103 ILE A N 1
ATOM 747 C CA . ILE A 1 103 ? 10.022 0.271 -16.585 1.00 81.88 103 ILE A CA 1
ATOM 748 C C . ILE A 1 103 ? 11.389 -0.319 -16.944 1.00 81.88 103 ILE A C 1
ATOM 750 O O . ILE A 1 103 ? 11.732 -0.375 -18.119 1.00 81.88 103 ILE A O 1
ATOM 754 N N . THR A 1 104 ? 12.149 -0.807 -15.959 1.00 81.00 104 THR A N 1
ATOM 755 C CA . THR A 1 104 ? 13.477 -1.394 -16.203 1.00 81.00 104 THR A CA 1
ATOM 756 C C . THR A 1 104 ? 13.394 -2.626 -17.104 1.00 81.00 104 THR A C 1
ATOM 758 O O . THR A 1 104 ? 14.17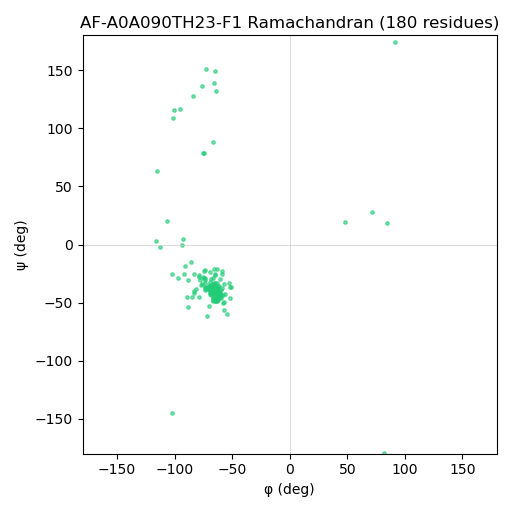6 -2.738 -18.043 1.00 81.00 104 THR A O 1
ATOM 761 N N . ASN A 1 105 ? 12.430 -3.522 -16.857 1.00 80.19 105 ASN A N 1
ATOM 762 C CA . ASN A 1 105 ? 12.233 -4.703 -17.703 1.00 80.19 105 ASN A CA 1
ATOM 763 C C . ASN A 1 105 ? 11.858 -4.300 -19.139 1.00 80.19 105 ASN A C 1
ATOM 765 O O . ASN A 1 105 ? 12.478 -4.764 -20.086 1.00 80.19 105 ASN A O 1
ATOM 769 N N . LEU A 1 106 ? 10.928 -3.352 -19.301 1.00 80.38 106 LEU A N 1
ATOM 770 C CA . LEU A 1 106 ? 10.513 -2.877 -20.626 1.00 80.38 106 LEU A CA 1
ATOM 771 C C . LEU A 1 106 ? 11.644 -2.183 -21.404 1.00 80.38 106 LEU A C 1
ATOM 773 O O . LEU A 1 106 ? 11.754 -2.366 -22.613 1.00 80.38 106 LEU A O 1
ATOM 777 N N . VAL A 1 107 ? 12.481 -1.384 -20.734 1.00 79.12 107 VAL A N 1
ATOM 778 C CA . VAL A 1 107 ? 13.607 -0.682 -21.375 1.00 79.12 107 VAL A CA 1
ATOM 779 C C . VAL A 1 107 ? 14.698 -1.662 -21.800 1.00 79.12 107 VAL A C 1
ATOM 781 O O . VAL A 1 107 ? 15.215 -1.536 -22.909 1.00 79.12 107 VAL A O 1
ATOM 784 N N . ASN A 1 108 ? 15.025 -2.641 -20.956 1.00 75.50 108 ASN A N 1
ATOM 785 C CA . ASN A 1 108 ? 16.039 -3.643 -21.277 1.00 75.50 108 ASN A CA 1
ATOM 786 C C . ASN A 1 108 ? 15.594 -4.543 -22.444 1.00 75.50 108 ASN A C 1
ATOM 788 O O . ASN A 1 108 ? 16.419 -4.857 -23.296 1.00 75.50 108 ASN A O 1
ATOM 792 N N . ASP A 1 109 ? 14.303 -4.883 -22.528 1.00 75.56 109 ASP A N 1
ATOM 793 C CA . ASP A 1 109 ? 13.758 -5.722 -23.606 1.00 75.56 109 ASP A CA 1
ATOM 794 C C . ASP A 1 109 ? 13.632 -4.989 -24.957 1.00 75.56 109 ASP A C 1
ATOM 796 O O . ASP A 1 109 ? 13.679 -5.626 -26.007 1.00 75.56 109 ASP A O 1
ATOM 800 N N . GLN A 1 110 ? 13.427 -3.664 -24.961 1.00 73.56 110 GLN A N 1
ATOM 801 C CA . GLN A 1 110 ? 13.167 -2.902 -26.195 1.00 73.56 110 GLN A CA 1
ATOM 802 C C . GLN A 1 110 ? 14.363 -2.110 -26.728 1.00 73.56 110 GLN A C 1
ATOM 804 O O . GLN A 1 110 ? 14.386 -1.794 -27.916 1.00 73.56 110 GLN A O 1
ATOM 809 N N . MET A 1 111 ? 15.317 -1.739 -25.871 1.00 62.81 111 MET A N 1
ATOM 810 C CA . MET A 1 111 ? 16.384 -0.793 -26.224 1.00 62.81 111 MET A CA 1
ATOM 811 C C . MET A 1 111 ? 17.793 -1.405 -26.192 1.00 62.81 111 MET A C 1
ATOM 813 O O . MET A 1 111 ? 18.746 -0.654 -26.384 1.00 62.81 111 MET A O 1
ATOM 817 N N . ASP A 1 112 ? 17.947 -2.714 -25.926 1.00 59.34 112 ASP A N 1
ATOM 818 C CA . ASP A 1 112 ? 19.235 -3.446 -25.838 1.00 59.34 112 ASP A CA 1
ATOM 819 C C . ASP A 1 112 ? 20.313 -2.753 -24.967 1.00 59.34 112 ASP A C 1
ATOM 821 O O . ASP A 1 112 ? 21.511 -3.024 -25.059 1.00 59.34 112 ASP A O 1
ATOM 825 N N . MET A 1 113 ? 19.903 -1.839 -24.083 1.00 62.44 113 MET A N 1
ATOM 826 C CA . MET A 1 113 ? 20.780 -1.148 -23.145 1.00 62.44 113 MET A CA 1
ATOM 827 C C . MET A 1 113 ? 20.652 -1.818 -21.785 1.00 62.44 113 MET A C 1
ATOM 829 O O . MET A 1 113 ? 19.596 -1.746 -21.166 1.00 62.44 113 MET A O 1
ATOM 833 N N . SER A 1 114 ? 21.728 -2.430 -21.286 1.00 61.38 114 SER A N 1
ATOM 834 C CA . SER A 1 114 ? 21.749 -3.070 -19.967 1.00 61.38 114 SER A CA 1
ATOM 835 C C . SER A 1 114 ? 21.810 -2.025 -18.845 1.00 61.38 114 SER A C 1
ATOM 837 O O . SER A 1 114 ? 22.873 -1.749 -18.279 1.00 61.38 114 SER A O 1
ATOM 839 N N . MET A 1 115 ? 20.676 -1.408 -18.523 1.00 65.44 115 MET A N 1
ATOM 840 C CA . MET A 1 115 ? 20.581 -0.496 -17.386 1.00 65.44 115 MET A CA 1
ATOM 841 C C . MET A 1 115 ? 20.336 -1.292 -16.102 1.00 65.44 115 MET A C 1
ATOM 843 O O . MET A 1 115 ? 19.415 -2.104 -16.006 1.00 65.44 115 MET A O 1
ATOM 847 N N . SER A 1 116 ? 21.169 -1.046 -15.088 1.00 75.75 116 SER A N 1
ATOM 848 C CA . SER A 1 116 ? 20.997 -1.651 -13.765 1.00 75.75 116 SER A CA 1
ATOM 849 C C . SER A 1 116 ? 19.712 -1.150 -13.104 1.00 75.75 116 SER A C 1
ATOM 851 O O . SER A 1 116 ? 19.412 0.048 -13.129 1.00 75.75 116 SER A O 1
ATOM 853 N N . MET A 1 117 ? 18.990 -2.062 -12.446 1.00 68.88 117 MET A N 1
ATOM 854 C CA . MET A 1 117 ? 17.770 -1.769 -11.687 1.00 68.88 117 MET A CA 1
ATOM 855 C C . MET A 1 117 ? 17.980 -0.629 -10.681 1.00 68.88 117 MET A C 1
ATOM 857 O O . MET A 1 117 ? 17.116 0.231 -10.522 1.00 68.88 117 MET A O 1
ATOM 861 N N . THR A 1 118 ? 19.160 -0.560 -10.063 1.00 76.56 118 THR A N 1
ATOM 862 C CA . THR A 1 118 ? 19.518 0.500 -9.114 1.00 76.56 118 THR A CA 1
ATOM 863 C C . THR A 1 118 ? 19.541 1.878 -9.773 1.00 76.56 118 THR A C 1
ATOM 865 O O . THR A 1 118 ? 19.061 2.846 -9.189 1.00 76.56 118 THR A O 1
ATOM 868 N N . THR A 1 119 ? 20.035 1.979 -11.009 1.00 78.94 119 THR A N 1
ATOM 869 C CA . THR A 1 119 ? 20.108 3.250 -11.743 1.00 78.94 119 THR A CA 1
ATOM 870 C C . THR A 1 119 ? 18.711 3.773 -12.074 1.00 78.94 119 THR A C 1
ATOM 872 O O . THR A 1 119 ? 18.433 4.955 -11.876 1.00 78.94 119 THR A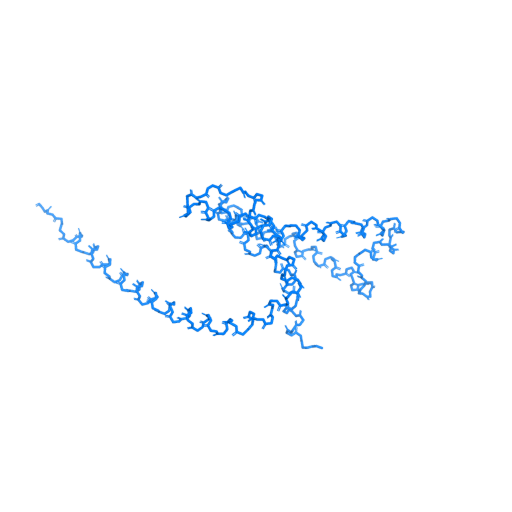 O 1
ATOM 875 N N . MET A 1 120 ? 17.797 2.896 -12.500 1.00 75.81 120 MET A N 1
ATOM 876 C CA . MET A 1 120 ? 16.400 3.269 -12.753 1.00 75.81 120 MET A CA 1
ATOM 877 C C . MET A 1 120 ? 15.652 3.655 -11.475 1.00 75.81 120 MET A C 1
ATOM 879 O O . MET A 1 120 ? 14.914 4.639 -11.472 1.00 75.81 120 MET A O 1
ATOM 883 N N . VAL A 1 121 ? 15.878 2.939 -10.369 1.00 81.94 121 VAL A N 1
ATOM 884 C CA . VAL A 1 121 ? 15.292 3.290 -9.067 1.00 81.94 121 VAL A CA 1
ATOM 885 C C . VAL A 1 121 ? 15.769 4.665 -8.604 1.00 81.94 121 VAL A C 1
ATOM 887 O O . VAL A 1 121 ? 14.945 5.452 -8.156 1.00 81.94 121 VAL A O 1
ATOM 890 N N . VAL A 1 122 ? 17.055 4.998 -8.753 1.00 84.44 122 VAL A N 1
ATOM 891 C CA . VAL A 1 122 ? 17.586 6.322 -8.376 1.00 84.44 122 VAL A CA 1
ATOM 892 C C . VAL A 1 122 ? 16.977 7.435 -9.233 1.00 84.44 122 VAL A C 1
ATOM 894 O O . VAL A 1 122 ? 16.574 8.464 -8.692 1.00 84.44 122 VAL A O 1
ATOM 897 N N . ILE A 1 123 ? 16.846 7.224 -10.546 1.00 84.44 123 ILE A N 1
ATOM 898 C CA . ILE A 1 123 ? 16.222 8.194 -11.461 1.00 84.44 123 ILE A CA 1
ATOM 899 C C . ILE A 1 123 ? 14.747 8.420 -11.100 1.00 84.44 123 ILE A C 1
ATOM 901 O O . ILE A 1 123 ? 14.292 9.560 -11.017 1.00 84.44 123 ILE A O 1
ATOM 905 N N . ILE A 1 124 ? 14.002 7.347 -10.833 1.00 82.88 124 ILE A N 1
ATOM 906 C CA . ILE A 1 124 ? 12.584 7.425 -10.465 1.00 82.88 124 ILE A CA 1
ATOM 907 C C . ILE A 1 124 ? 12.413 8.016 -9.065 1.00 82.88 124 ILE A C 1
ATOM 909 O O . ILE A 1 124 ? 11.529 8.838 -8.855 1.00 82.88 124 ILE A O 1
ATOM 913 N N . PHE A 1 125 ? 13.276 7.676 -8.111 1.00 83.06 125 PHE A N 1
ATOM 914 C CA . PHE A 1 125 ? 13.252 8.266 -6.775 1.00 83.06 125 PHE A CA 1
ATOM 915 C C . PHE A 1 125 ? 13.534 9.774 -6.820 1.00 83.06 125 PHE A C 1
ATOM 917 O O . PHE A 1 125 ? 12.822 10.550 -6.183 1.00 83.06 125 PHE A O 1
ATOM 924 N N . ALA A 1 126 ? 14.499 10.212 -7.636 1.00 85.06 126 ALA A N 1
ATOM 925 C CA . ALA A 1 126 ? 14.741 11.631 -7.890 1.00 85.06 126 ALA A CA 1
ATOM 926 C C . ALA A 1 126 ? 13.512 12.309 -8.520 1.00 85.06 126 ALA A C 1
ATOM 928 O O . ALA A 1 126 ? 13.121 13.394 -8.089 1.00 85.06 126 ALA A O 1
ATOM 929 N N . TYR A 1 127 ? 12.847 11.647 -9.473 1.00 81.62 127 TYR A N 1
ATOM 930 C CA . TYR A 1 127 ? 11.576 12.119 -10.025 1.00 81.62 127 TYR A CA 1
ATOM 931 C C . TYR A 1 127 ? 10.482 12.246 -8.951 1.00 81.62 127 TYR A C 1
ATOM 933 O O . TYR A 1 127 ? 9.804 13.267 -8.915 1.00 81.62 127 TYR A O 1
ATOM 941 N N . TYR A 1 128 ? 10.334 11.277 -8.042 1.00 80.12 128 TYR A N 1
ATOM 942 C CA . TYR A 1 128 ? 9.355 11.339 -6.947 1.00 80.12 128 TYR A CA 1
ATOM 943 C C . TYR A 1 128 ? 9.622 12.508 -5.989 1.00 80.12 128 TYR A C 1
ATOM 945 O O . TYR A 1 128 ? 8.679 13.186 -5.591 1.00 80.12 128 TYR A O 1
ATOM 9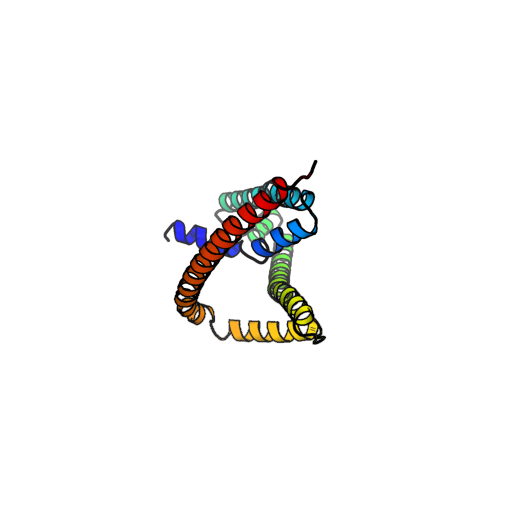53 N N . ILE A 1 129 ? 10.887 12.793 -5.658 1.00 82.94 129 ILE A N 1
ATOM 954 C CA . ILE A 1 129 ? 11.267 13.969 -4.852 1.00 82.94 129 ILE A CA 1
ATOM 955 C C . ILE A 1 129 ? 10.904 15.273 -5.580 1.00 82.94 129 ILE A C 1
ATOM 957 O O . ILE A 1 129 ? 10.404 16.214 -4.971 1.00 82.94 129 ILE A O 1
ATOM 961 N N . ILE A 1 130 ? 11.116 15.342 -6.895 1.00 81.75 130 ILE A N 1
ATOM 962 C CA . ILE A 1 130 ? 10.749 16.524 -7.686 1.00 81.75 130 ILE A CA 1
ATOM 963 C C . ILE A 1 130 ? 9.221 16.658 -7.793 1.00 81.75 130 ILE A C 1
ATOM 965 O O . ILE A 1 130 ? 8.695 17.764 -7.680 1.00 81.75 130 ILE A O 1
ATOM 969 N N . ALA A 1 131 ? 8.497 15.550 -7.958 1.00 73.31 131 ALA A N 1
ATOM 970 C CA . ALA A 1 131 ? 7.040 15.518 -8.067 1.00 73.31 131 ALA A CA 1
ATOM 971 C C . ALA A 1 131 ? 6.315 15.866 -6.754 1.00 73.31 131 ALA A C 1
ATOM 973 O O . ALA A 1 131 ? 5.171 16.310 -6.795 1.00 73.31 131 ALA A O 1
ATOM 974 N N . THR A 1 132 ? 6.954 15.699 -5.590 1.00 75.69 132 THR A N 1
ATOM 975 C CA . THR A 1 132 ? 6.395 16.182 -4.313 1.00 75.69 132 THR A CA 1
ATOM 976 C C . THR A 1 132 ? 6.600 17.685 -4.116 1.00 75.69 132 THR A C 1
ATOM 978 O O . THR A 1 132 ? 5.784 18.323 -3.454 1.00 75.69 132 THR A O 1
ATOM 981 N N . ILE A 1 133 ? 7.647 18.269 -4.711 1.00 75.31 133 ILE A N 1
ATOM 982 C CA . ILE A 1 133 ? 7.934 19.713 -4.651 1.00 75.31 133 ILE A CA 1
ATOM 983 C C . ILE A 1 133 ? 7.127 20.489 -5.704 1.00 75.31 133 ILE A C 1
ATOM 985 O O . ILE A 1 133 ? 6.610 21.571 -5.423 1.00 75.31 133 ILE A O 1
ATOM 989 N N . VAL A 1 134 ? 6.994 19.945 -6.917 1.00 67.75 134 VAL A N 1
ATOM 990 C CA . VAL A 1 134 ? 6.190 20.513 -8.006 1.00 67.75 134 VAL A CA 1
ATOM 991 C C . VAL A 1 134 ? 4.870 19.745 -8.067 1.00 67.75 134 VAL A C 1
ATOM 993 O O . VAL A 1 134 ? 4.901 18.600 -8.499 1.00 67.75 134 VAL A O 1
ATOM 996 N N . PRO A 1 135 ? 3.709 20.318 -7.686 1.00 64.00 135 PRO A N 1
ATOM 997 C CA . PRO A 1 135 ? 2.435 19.595 -7.679 1.00 64.00 135 PRO A CA 1
ATOM 998 C C . PRO A 1 135 ? 1.993 19.228 -9.108 1.00 64.00 135 PRO A C 1
ATOM 1000 O O . PRO A 1 135 ? 1.254 19.964 -9.772 1.00 64.00 135 PRO A O 1
ATOM 1003 N N . VAL A 1 136 ? 2.456 18.066 -9.580 1.00 57.97 136 VAL A N 1
ATOM 1004 C CA . VAL A 1 136 ? 2.212 17.516 -10.923 1.00 57.97 136 VAL A CA 1
ATOM 1005 C C . VAL A 1 136 ? 0.714 17.306 -11.164 1.00 57.97 136 VAL A C 1
ATOM 1007 O O . VAL A 1 136 ? 0.241 17.494 -12.287 1.00 57.97 136 VAL A O 1
ATOM 1010 N N . ASP A 1 137 ? -0.061 17.041 -10.108 1.00 57.91 137 ASP A N 1
ATOM 1011 C CA . ASP A 1 137 ? -1.519 16.870 -10.137 1.00 57.91 137 ASP A CA 1
ATOM 1012 C C . ASP A 1 137 ? -2.257 18.037 -10.816 1.00 57.91 137 ASP A C 1
ATOM 1014 O O . ASP A 1 137 ? -3.274 17.843 -11.488 1.00 57.91 137 ASP A O 1
ATOM 1018 N N . LYS A 1 138 ? -1.732 19.267 -10.698 1.00 56.28 138 LYS A N 1
ATOM 1019 C CA . LYS A 1 138 ? -2.324 20.464 -11.320 1.00 56.28 138 LYS A CA 1
ATOM 1020 C C . LYS A 1 138 ? -2.036 20.575 -12.816 1.00 56.28 138 LYS A C 1
ATOM 1022 O O . LYS A 1 138 ? -2.866 21.112 -13.550 1.00 56.28 138 LYS A O 1
ATOM 1027 N N . ILE A 1 139 ? -0.891 20.069 -13.265 1.00 61.19 139 ILE A N 1
ATOM 1028 C CA . ILE A 1 139 ? -0.465 20.098 -14.671 1.00 61.19 139 ILE A CA 1
ATOM 1029 C C . ILE A 1 139 ? -1.107 18.937 -15.438 1.00 61.19 139 ILE A C 1
ATOM 1031 O O . ILE A 1 139 ? -1.639 19.134 -16.533 1.00 61.19 139 ILE A O 1
ATOM 1035 N N . ILE A 1 140 ? -1.153 17.749 -14.828 1.00 60.75 140 ILE A N 1
ATOM 1036 C CA . ILE A 1 140 ? -1.706 16.544 -15.446 1.00 60.75 140 ILE A CA 1
ATOM 1037 C C . ILE A 1 140 ? -3.213 16.705 -15.724 1.00 60.75 140 ILE A C 1
ATOM 1039 O O . ILE A 1 140 ? -3.666 16.408 -16.829 1.00 60.75 140 ILE A O 1
ATOM 1043 N N . GLY A 1 141 ? -3.994 17.289 -14.802 1.00 53.44 141 GLY A N 1
ATOM 1044 C CA . GLY A 1 141 ? -5.448 17.468 -14.969 1.00 53.44 141 GLY A CA 1
ATOM 1045 C C . GLY A 1 141 ? -5.864 18.298 -16.197 1.00 53.44 141 GLY A C 1
ATOM 1046 O O . GLY A 1 141 ? -6.956 18.105 -16.743 1.00 53.44 141 GLY A O 1
ATOM 1047 N N . ARG A 1 142 ? -4.982 19.181 -16.689 1.00 58.28 142 ARG A N 1
ATOM 1048 C CA . ARG A 1 142 ? -5.207 19.964 -17.916 1.00 58.28 142 ARG A CA 1
ATOM 1049 C C . ARG A 1 142 ? -4.856 19.183 -19.190 1.00 58.28 142 ARG A C 1
ATOM 1051 O O . ARG A 1 142 ? -5.454 19.445 -20.228 1.00 58.28 142 ARG A O 1
ATOM 1058 N N . PHE A 1 143 ? -3.961 18.197 -19.103 1.00 57.94 143 PHE A N 1
ATOM 1059 C CA . PHE A 1 143 ? -3.516 17.365 -20.228 1.00 57.94 143 PHE A CA 1
ATOM 1060 C C . PHE A 1 143 ? -4.392 16.118 -20.447 1.00 57.94 143 PHE A C 1
ATOM 1062 O O . PHE A 1 143 ? -4.606 15.708 -21.589 1.00 57.94 143 PHE A O 1
ATOM 1069 N N . TYR A 1 144 ? -4.982 15.557 -19.381 1.00 54.88 144 TYR A N 1
ATOM 1070 C CA . TYR A 1 144 ? -5.853 14.371 -19.469 1.00 54.88 144 TYR A CA 1
ATOM 1071 C C . TYR A 1 144 ? -7.056 14.565 -20.412 1.00 54.88 144 TYR A C 1
ATOM 1073 O O . TYR A 1 144 ? -7.439 13.636 -21.121 1.00 54.88 144 TYR A O 1
ATOM 1081 N N . HIS A 1 145 ? -7.617 15.776 -20.499 1.00 53.44 145 HIS A N 1
ATOM 1082 C CA . HIS A 1 145 ? -8.723 16.077 -21.417 1.00 53.44 145 HIS A CA 1
ATOM 1083 C C . HIS A 1 145 ? -8.322 16.006 -22.905 1.00 53.44 145 HIS A C 1
ATOM 1085 O O . HIS A 1 145 ? -9.161 15.662 -23.742 1.00 53.44 145 HIS A O 1
ATOM 1091 N N . CYS A 1 146 ? -7.055 16.276 -23.242 1.00 56.75 146 CYS A N 1
ATOM 1092 C CA . CYS A 1 146 ? -6.540 16.135 -24.607 1.00 56.75 146 CYS A CA 1
ATOM 1093 C C . CYS A 1 146 ? -6.228 14.672 -24.946 1.00 56.75 146 CYS A C 1
ATOM 1095 O O . CYS A 1 146 ? -6.638 14.188 -26.003 1.00 56.75 146 CYS A O 1
ATOM 1097 N N . SER A 1 147 ? -5.571 13.940 -24.042 1.00 58.12 147 SER A N 1
ATOM 1098 C CA . SER A 1 147 ? -5.188 12.543 -24.288 1.00 58.12 147 SER A CA 1
ATOM 1099 C C . SER A 1 147 ? -6.396 11.608 -24.412 1.00 58.12 147 SER A C 1
ATOM 1101 O O . SER A 1 147 ? -6.404 10.754 -25.291 1.00 58.12 147 SER A O 1
ATOM 1103 N N . VAL A 1 148 ? -7.463 11.796 -23.622 1.00 60.03 148 VAL A N 1
ATOM 1104 C CA . VAL A 1 148 ? -8.688 10.968 -23.711 1.00 60.03 148 VAL A CA 1
ATOM 1105 C C . VAL A 1 148 ? -9.432 11.183 -25.035 1.00 60.03 148 VAL A C 1
ATOM 1107 O O . VAL A 1 148 ? -9.986 10.239 -25.601 1.00 60.03 148 VAL A O 1
ATOM 1110 N N . ARG A 1 149 ? -9.409 12.406 -25.579 1.00 66.25 149 ARG A N 1
ATOM 1111 C CA . ARG A 1 149 ? -10.035 12.713 -26.874 1.00 66.25 149 ARG A CA 1
ATOM 1112 C C . ARG A 1 149 ? -9.280 12.077 -28.042 1.00 66.25 149 ARG A C 1
ATOM 1114 O O . ARG A 1 149 ? -9.920 11.583 -28.964 1.00 66.25 149 ARG A O 1
ATOM 1121 N N . CYS A 1 150 ? -7.951 12.041 -27.962 1.00 59.94 150 CYS A N 1
ATOM 1122 C CA . CYS A 1 150 ? -7.089 11.414 -28.965 1.00 59.94 150 CYS A CA 1
ATOM 1123 C C . CYS A 1 150 ? -7.082 9.875 -28.858 1.00 59.94 150 CYS A C 1
ATOM 1125 O O . CYS A 1 150 ? -7.025 9.164 -29.858 1.00 59.94 150 CYS A O 1
ATOM 1127 N N . LEU A 1 151 ? -7.198 9.337 -27.642 1.00 62.16 151 LEU A N 1
ATOM 1128 C CA . LEU A 1 151 ? -7.265 7.895 -27.416 1.00 62.16 151 LEU A CA 1
ATOM 1129 C C . LEU A 1 151 ? -8.619 7.315 -27.847 1.00 62.16 151 LEU A C 1
ATOM 1131 O O . LEU A 1 151 ? -8.652 6.242 -28.438 1.00 62.16 151 LEU A O 1
ATOM 1135 N N . SER A 1 152 ? -9.724 8.038 -27.625 1.00 62.69 152 SER A N 1
ATOM 1136 C CA . SER A 1 152 ? -11.054 7.641 -28.109 1.00 62.69 152 SER A CA 1
ATOM 1137 C C . SER A 1 152 ? -11.104 7.577 -29.641 1.00 62.69 152 SER A C 1
ATOM 1139 O O . SER A 1 152 ? -11.545 6.574 -30.199 1.00 62.69 152 SER A O 1
ATOM 1141 N N . SER A 1 153 ? -10.553 8.574 -30.346 1.00 67.25 153 SER A N 1
ATOM 1142 C CA . SER A 1 153 ? -10.464 8.529 -31.813 1.00 67.25 153 SER A CA 1
ATOM 1143 C C . SER A 1 153 ? -9.555 7.400 -32.318 1.00 67.25 153 SER A C 1
ATOM 1145 O O . SER A 1 153 ? -9.889 6.748 -33.308 1.00 67.25 153 SER A O 1
ATOM 1147 N N . CYS A 1 154 ? -8.457 7.102 -31.616 1.00 62.28 154 CYS A N 1
ATOM 1148 C CA . CYS A 1 154 ? -7.568 5.988 -31.951 1.00 62.28 154 CYS A CA 1
ATOM 1149 C C . CYS A 1 154 ? -8.217 4.608 -31.699 1.00 62.28 154 CYS A C 1
ATOM 1151 O O . CYS A 1 154 ? -8.082 3.703 -32.522 1.00 62.28 154 CYS A O 1
ATOM 1153 N N . LEU A 1 155 ? -8.997 4.446 -30.622 1.00 65.25 155 LEU A N 1
ATOM 1154 C CA . LEU A 1 155 ? -9.747 3.217 -30.325 1.00 65.25 155 LEU A CA 1
ATOM 1155 C C . LEU A 1 155 ? -10.895 2.970 -31.308 1.00 65.25 155 LEU A C 1
ATOM 1157 O O . LEU A 1 155 ? -11.114 1.824 -31.700 1.00 65.25 155 LEU A O 1
ATOM 1161 N N . LEU A 1 156 ? -11.600 4.018 -31.753 1.00 67.38 156 LEU A N 1
ATOM 1162 C CA . LEU A 1 156 ? -12.583 3.889 -32.833 1.00 67.38 156 LEU A CA 1
ATOM 1163 C C . LEU A 1 156 ? -11.915 3.450 -34.147 1.00 67.38 156 LEU A C 1
ATOM 1165 O O . LEU A 1 156 ? -12.423 2.548 -34.815 1.00 67.38 156 LEU A O 1
ATOM 1169 N N . ALA A 1 157 ? -10.746 4.008 -34.478 1.00 67.56 157 ALA A N 1
ATOM 1170 C CA . ALA A 1 157 ? -9.981 3.610 -35.661 1.00 67.56 157 ALA A CA 1
ATOM 1171 C C . ALA A 1 157 ? -9.449 2.164 -35.569 1.00 67.56 157 ALA A C 1
ATOM 1173 O O . ALA A 1 157 ? -9.448 1.433 -36.563 1.00 67.56 157 ALA A O 1
ATOM 1174 N N . LEU A 1 158 ? -9.036 1.715 -34.379 1.00 64.69 158 LEU A N 1
ATOM 1175 C CA . LEU A 1 158 ? -8.584 0.341 -34.146 1.00 64.69 158 LEU A CA 1
ATOM 1176 C C . LEU A 1 158 ? -9.751 -0.662 -34.162 1.00 64.69 158 LEU A C 1
ATOM 1178 O O . LEU A 1 158 ? -9.622 -1.736 -34.746 1.00 64.69 158 LEU A O 1
ATOM 1182 N N . SER A 1 159 ? -10.910 -0.293 -33.606 1.00 63.50 159 SER A N 1
ATOM 1183 C CA . SER A 1 159 ? -12.146 -1.088 -33.657 1.00 63.50 159 SER A CA 1
ATOM 1184 C C . SER A 1 159 ? -12.632 -1.301 -35.099 1.00 63.50 159 SER A C 1
ATOM 1186 O O . SER A 1 159 ? -12.982 -2.418 -35.485 1.00 63.50 159 SER A O 1
ATOM 1188 N N . GLN A 1 160 ? -12.548 -0.267 -35.946 1.00 62.53 160 GLN A N 1
ATOM 1189 C CA . GLN A 1 160 ? -12.844 -0.381 -37.380 1.00 62.53 160 GLN A CA 1
ATOM 1190 C C . GLN A 1 160 ? -11.835 -1.277 -38.119 1.00 62.53 160 GLN A C 1
ATOM 1192 O O . GLN A 1 160 ? -12.225 -2.071 -38.977 1.00 62.53 160 GLN A O 1
ATOM 1197 N N . ARG A 1 161 ? -10.543 -1.221 -37.762 1.00 57.16 161 ARG A N 1
ATOM 1198 C CA . ARG A 1 161 ? -9.516 -2.109 -38.339 1.00 57.16 161 ARG A CA 1
ATOM 1199 C C . ARG A 1 161 ? -9.676 -3.573 -37.910 1.00 57.16 161 ARG A C 1
ATOM 1201 O O . ARG A 1 161 ? -9.468 -4.458 -38.739 1.00 57.16 161 ARG A O 1
ATOM 1208 N N . LEU A 1 162 ? -10.089 -3.842 -36.670 1.00 55.41 162 LEU A N 1
ATOM 1209 C CA . LEU A 1 162 ? -10.358 -5.198 -36.169 1.00 55.41 162 LEU A CA 1
ATOM 1210 C C . LEU A 1 162 ? -11.597 -5.826 -36.829 1.00 55.41 162 LEU A C 1
ATOM 1212 O O . LEU A 1 162 ? -11.539 -6.991 -37.221 1.00 55.41 162 LEU A O 1
ATOM 1216 N N . HIS A 1 163 ? -12.668 -5.054 -37.057 1.00 53.72 163 HIS A N 1
ATOM 1217 C CA . HIS A 1 163 ? -13.826 -5.517 -37.840 1.00 53.72 163 HIS A CA 1
ATOM 1218 C C . HIS A 1 163 ? -13.448 -5.873 -39.291 1.00 53.72 163 HIS A C 1
ATOM 1220 O O . HIS A 1 163 ? -13.949 -6.853 -39.845 1.00 53.72 163 HIS A O 1
ATOM 1226 N N . CYS A 1 164 ? -12.515 -5.127 -39.895 1.00 47.72 164 CYS A N 1
ATOM 1227 C CA . CYS A 1 164 ? -12.047 -5.374 -41.262 1.00 47.72 164 CYS A CA 1
ATOM 1228 C C . CYS A 1 164 ? -11.127 -6.616 -41.367 1.00 47.72 164 CYS A C 1
ATOM 1230 O O . CYS A 1 164 ? -11.225 -7.396 -42.318 1.00 47.72 164 CYS A O 1
ATOM 1232 N N . GLN A 1 165 ? -10.285 -6.869 -40.354 1.00 48.94 165 GLN A N 1
ATOM 1233 C CA . GLN A 1 165 ? -9.482 -8.101 -40.233 1.00 48.94 165 GLN A CA 1
ATOM 1234 C C . GLN A 1 165 ? -10.342 -9.352 -39.959 1.00 48.94 165 GLN A C 1
ATOM 1236 O O . GLN A 1 165 ? -10.053 -10.426 -40.488 1.00 48.94 165 GLN A O 1
ATOM 1241 N N . ALA A 1 166 ? -11.416 -9.228 -39.172 1.00 50.16 166 ALA A N 1
ATOM 1242 C CA . ALA A 1 166 ? -12.332 -10.336 -38.887 1.00 50.16 166 ALA A CA 1
ATOM 1243 C C . ALA A 1 166 ? -13.136 -10.774 -40.129 1.00 50.16 166 ALA A C 1
ATOM 1245 O O . ALA A 1 166 ? -13.318 -11.970 -40.358 1.00 50.16 166 ALA A O 1
ATOM 1246 N N . SER A 1 167 ? -13.563 -9.826 -40.973 1.00 48.66 167 SER A N 1
ATOM 1247 C CA . SER A 1 167 ? -14.314 -10.131 -42.201 1.00 48.66 167 SER A CA 1
ATOM 1248 C C . SER A 1 167 ? -13.445 -10.803 -43.281 1.00 48.66 167 SER A C 1
ATOM 1250 O O . SER A 1 167 ? -13.886 -11.737 -43.948 1.00 48.66 167 SER A O 1
ATOM 1252 N N . THR A 1 168 ? -12.172 -10.413 -43.403 1.00 50.28 168 THR A N 1
ATOM 1253 C CA . THR A 1 168 ? -11.243 -10.964 -44.411 1.00 50.28 168 THR A CA 1
ATOM 1254 C C . THR A 1 168 ? -10.705 -12.356 -44.061 1.00 50.28 168 THR A C 1
ATOM 1256 O O . THR A 1 168 ? -10.564 -13.191 -44.956 1.00 50.28 168 THR A O 1
ATOM 1259 N N . LYS A 1 169 ? -10.474 -12.668 -42.775 1.00 45.06 169 LYS A N 1
ATOM 1260 C CA . LYS A 1 169 ? -10.067 -14.026 -42.355 1.00 45.06 169 LYS A CA 1
ATOM 1261 C C . LYS A 1 169 ? -11.187 -15.063 -42.506 1.00 45.06 169 LYS A C 1
ATOM 1263 O O . LYS A 1 169 ? -10.895 -16.208 -42.840 1.00 45.06 169 LYS A O 1
ATOM 1268 N N . SER A 1 170 ? -12.450 -14.663 -42.337 1.00 43.34 170 SER A N 1
ATOM 1269 C CA . SER A 1 170 ? -13.607 -15.554 -42.521 1.00 43.34 170 SER A CA 1
ATOM 1270 C C . SER A 1 170 ? -13.763 -16.018 -43.982 1.00 43.34 170 SER A C 1
ATOM 1272 O O . SER A 1 170 ? -13.970 -17.200 -44.246 1.00 43.34 17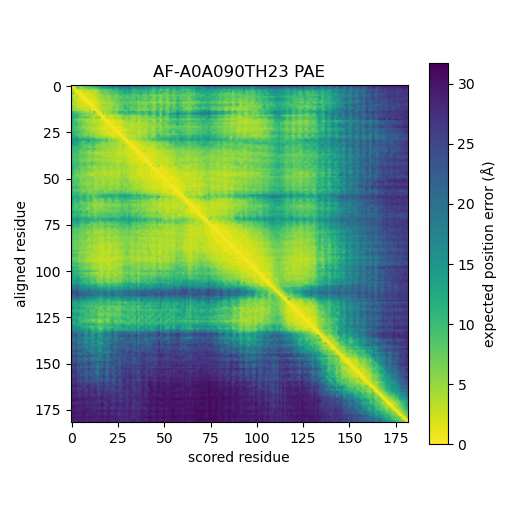0 SER A O 1
ATOM 1274 N N . TRP A 1 171 ? -13.539 -15.126 -44.958 1.00 33.62 171 TRP A N 1
ATOM 1275 C CA . TRP A 1 171 ? -13.556 -15.475 -46.389 1.00 33.62 171 TRP A CA 1
ATOM 1276 C C . TRP A 1 171 ? -12.325 -16.273 -46.852 1.00 33.62 171 TRP A C 1
ATOM 1278 O O . TRP A 1 171 ? -12.444 -17.111 -47.746 1.00 33.62 171 TRP A O 1
ATOM 1288 N N . ALA A 1 172 ? -11.156 -16.064 -46.235 1.00 47.94 172 ALA A N 1
ATOM 1289 C CA . ALA A 1 172 ? -9.964 -16.874 -46.504 1.00 47.94 172 ALA A CA 1
ATOM 1290 C C . ALA A 1 172 ? -10.107 -18.316 -45.974 1.00 47.94 172 ALA A C 1
ATOM 1292 O O . ALA A 1 172 ? -9.680 -19.252 -46.646 1.00 47.94 172 ALA A O 1
ATOM 1293 N N . ALA A 1 173 ? -10.769 -18.503 -44.825 1.00 48.16 173 ALA A N 1
ATOM 1294 C CA . ALA A 1 173 ? -11.075 -19.822 -44.265 1.00 48.16 173 ALA A CA 1
ATOM 1295 C C . ALA A 1 173 ? -12.194 -20.566 -45.026 1.00 48.16 173 ALA A C 1
ATOM 1297 O O . ALA A 1 173 ? -12.173 -21.790 -45.093 1.00 48.16 173 ALA A O 1
ATOM 1298 N N . LEU A 1 174 ? -13.148 -19.861 -45.654 1.00 42.78 174 LEU A N 1
ATOM 1299 C CA . LEU A 1 174 ? -14.183 -20.501 -46.483 1.00 42.78 174 LEU A CA 1
ATOM 1300 C C . LEU A 1 174 ? -13.654 -20.980 -47.852 1.00 42.78 174 LEU A C 1
ATOM 1302 O O . LEU A 1 174 ? -14.160 -21.959 -48.406 1.00 42.78 174 LEU A O 1
ATOM 1306 N N . LYS A 1 175 ? -12.616 -20.325 -48.396 1.00 40.91 175 LYS A N 1
ATOM 1307 C CA . LYS A 1 175 ? -11.964 -20.740 -49.654 1.00 40.91 175 LYS A CA 1
ATOM 1308 C C . LYS A 1 175 ? -11.077 -21.981 -49.517 1.00 40.91 175 LYS A C 1
ATOM 1310 O O . LYS A 1 175 ? -10.851 -22.648 -50.518 1.00 40.91 175 LYS A O 1
ATOM 1315 N N . SER A 1 176 ? -10.588 -22.313 -48.320 1.00 43.19 176 SER A N 1
ATOM 1316 C CA . SER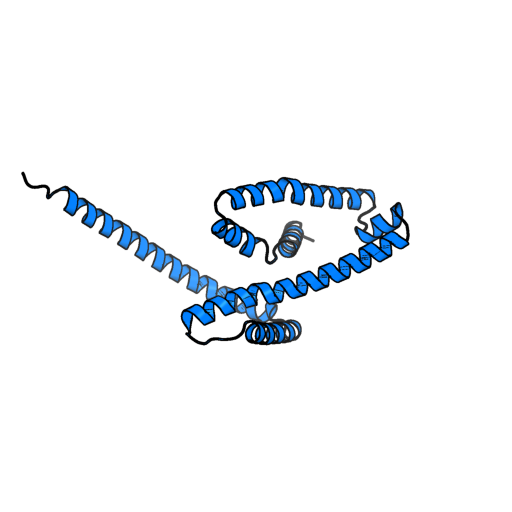 A 1 176 ? -9.779 -23.523 -48.101 1.00 43.19 176 SER A CA 1
ATOM 1317 C C . SER A 1 176 ? -10.606 -24.786 -47.832 1.00 43.19 176 SER A C 1
ATOM 1319 O O . SER A 1 176 ? -10.073 -25.882 -47.956 1.00 43.19 176 SER A O 1
ATOM 1321 N N . VAL A 1 177 ? -11.901 -24.664 -47.509 1.00 50.53 177 VAL A N 1
ATOM 1322 C CA . VAL A 1 177 ? -12.796 -25.813 -47.241 1.00 50.53 177 VAL A CA 1
ATOM 1323 C C . VAL A 1 177 ? -13.519 -26.307 -48.506 1.00 50.53 177 VAL A C 1
ATOM 1325 O O . VAL A 1 177 ? -13.975 -27.444 -48.552 1.00 50.53 177 VAL A O 1
ATOM 1328 N N . THR A 1 178 ? -13.587 -25.497 -49.567 1.00 45.72 178 THR A N 1
ATOM 1329 C CA . THR A 1 178 ? -14.262 -25.849 -50.836 1.00 45.72 178 THR A CA 1
ATOM 1330 C C . THR A 1 178 ? -13.342 -26.455 -51.904 1.00 45.72 178 THR A C 1
ATOM 1332 O O . THR A 1 178 ? -13.825 -26.847 -52.962 1.00 45.72 178 THR A O 1
ATOM 1335 N N . CYS A 1 179 ? -12.044 -26.610 -51.621 1.00 38.22 179 CYS A N 1
ATOM 1336 C CA . CYS A 1 179 ? -11.080 -27.286 -52.496 1.00 38.22 179 CYS A CA 1
ATOM 1337 C C . CYS A 1 179 ? -10.526 -28.561 -51.832 1.00 38.22 179 CYS A C 1
ATOM 1339 O O . CYS A 1 179 ? -9.332 -28.649 -51.557 1.00 38.22 179 CYS A O 1
ATOM 1341 N N . LEU A 1 180 ? -11.389 -29.547 -51.565 1.00 31.02 180 LEU A N 1
ATOM 1342 C CA . LEU A 1 180 ? -10.965 -30.943 -51.416 1.00 31.02 180 LEU A CA 1
ATOM 1343 C C . LEU A 1 180 ? -11.166 -31.636 -52.777 1.00 31.02 180 LEU A C 1
ATOM 1345 O O . LEU A 1 180 ? -12.310 -31.704 -53.231 1.00 31.02 180 LEU A O 1
ATOM 1349 N N . PRO A 1 181 ? -10.110 -32.117 -53.454 1.00 41.53 181 PRO A N 1
ATOM 1350 C CA . PRO A 1 181 ? -10.264 -32.947 -54.641 1.00 41.53 181 PRO A CA 1
ATOM 1351 C C . PRO A 1 181 ? -10.664 -34.378 -54.246 1.00 41.53 181 PRO A C 1
ATOM 1353 O O . PRO A 1 181 ? -10.114 -34.946 -53.301 1.00 41.53 181 PRO A O 1
ATOM 1356 N N . THR A 1 182 ? -11.627 -34.935 -54.982 1.00 37.66 182 THR A N 1
ATOM 1357 C CA . THR A 1 182 ? -11.693 -36.374 -55.290 1.00 37.66 182 THR A CA 1
ATOM 1358 C C . THR A 1 182 ? -10.445 -36.819 -56.032 1.00 37.66 182 THR A C 1
ATOM 1360 O O . THR A 1 182 ? -10.003 -36.027 -56.899 1.00 37.66 182 THR A O 1
#

Foldseek 3Di:
DPPVVVVVVVVVVVPACCVVVQVVVDVVVDVVSVVCVVVCCVPVVVVVVVVQVVLCVVVVNDHPLVSCCVPVHDVSSVVVVVVVVVVVVVSVLCRLLVVLVVVQVVCCVPPVDNDDSVVSSVVSVVVVVVCVVPVVVVVVVVCVVVVVVVVVVVVVVVVVVVVVVVVVVVVVVVVVVPPDDD

Sequence (182 aa):
MSTKKVYLVQLLNIAGVGPIFGPIMGALYGPAAMLWIVIGCIFAGAVHDYFSGMLSVRNGGASVPTITGRYLGNGAKHFMNIFAIVLLLLVGVVFVSAPAGMITNLVNDQMDMSMSMTTMVVIIFAYYIIATIVPVDKIIGRFYHCSVRCLSSCLLALSQRLHCQASTKSWAALKSVTCLPT

InterPro domains:
  IPR003706 CstA, N-terminal domain [PF02554] (6-129)
  IPR051605 Peptide Transporter Carbon Starvation [PTHR30252] (2-105)

Organism: NCBI:txid990268

Solvent-accessible surface area (backbone atoms only — not comparable to full-atom values): 10260 Å² total; per-residue (Å²): 132,64,70,71,59,55,54,52,53,54,51,53,75,65,60,56,69,54,79,63,51,49,59,54,51,18,62,74,67,35,72,68,42,44,54,46,52,56,52,44,45,53,63,55,45,51,47,51,52,50,52,54,49,55,55,17,60,78,56,79,65,44,52,70,44,57,49,43,23,74,78,65,34,69,68,49,19,53,52,44,48,53,51,50,52,52,50,56,52,52,51,56,50,49,68,52,48,55,59,33,54,55,52,46,54,54,45,40,75,73,63,80,45,91,72,56,66,66,59,47,39,51,54,49,51,52,47,52,59,48,44,72,74,46,68,49,72,69,59,48,67,69,49,52,66,56,52,54,56,54,48,52,55,50,49,54,54,48,51,54,49,51,55,53,53,56,57,53,52,54,56,56,56,55,61,64,71,75,68,73,84,130